Protein AF-A0A9Q1LTK3-F1 (afdb_monomer_lite)

Organism: NCBI:txid402998

Secondary structure (DSSP, 8-state):
-TTTTT--SHHHHHHHHHTTSS-HHHHHHHHHHHHHHHHHHHHHHHHHSTT----PPPP--HHHHHHHHHHHHHHHHHHIIIII-TT--HHHHHHHHHHHHHHHHHHHHHHHHHH-----HHHHHHHHHHHT--TT-EEEEE-TTS-EEEEE--STT-------------PPPTTTEEEEEEEEEETTEEEEEEEEEESSB-TTS-B--TT---TT-BS-EEEEEEEEEEETTTTEEEEPS--TTEEEEE-SS--EEEEGGGSBTBPSSEEEE----HHHHSS--S--S---EEEETTTTEEEES----SS--SSPP-------

Foldseek 3Di:
DPPLLPQLFLLLLVLCVLVVNDPPVSSVVVVVVSLVVLLVVLVCVPVVDPPDQLDFWDADDPVLVVLLVVLLVVLSVLSCQQRNDPPHDPVSVVCSVVSSVVSQVVSCVVDCVPNNNCSGLSNRSSSCVVNVPQRPPWDWDQDPVRFTFIFRPHDDPDTPGTLGQDDPDPDDPPQFWDWDWDWEDDPPWTKIKIWTKTQKAAPVGDTDGPPPDDPGIDRMETRFMWMWTQDPVVSYTHTDLFPAQKEWEEESPDIYMDGNVVPPPDDHRKYWYWWHPCVVLVPPDQDGLQHTFMAHSVVRGTDGPDPPDSGYDPPRDDDDDDDD

pLDDT: mean 76.39, std 14.25, range [38.53, 96.81]

Radius of gyration: 22.66 Å; chains: 1; bounding box: 50×46×65 Å

Sequence (324 aa):
MNISGGHINPAVTFGGFLGGHITLCRSVLYWIAQLFGSVVACLLLKYSVVGVKISPLAPAPCSAVVFEIVTTFGLVYTVYATSIDPKRSNSGMIIAPIAIGFIVGANILSGGAFYGAAMNPAAIFGQAMVSWTWTNHWVYWLGEKGSVDIWDFNQDCQPTGPIKFTKSRKYYPIELFSDTLYIVLSSDDILLVVRHIGEFVTEDGRAIHEGECDDSICPYRTVKFDVYKMDLNREEWLEVKSLNDRILFLGGNQSFSVLAKDHPGYKANSIYFTDDYWDRIDEDYMYGGHDMGVFSLQDGCVKQFCEIGLQKIEPPPFWVFPDW

InterPro domains:
  IPR000425 Major intrinsic protein [PF00230] (2-143)
  IPR000425 Major intrinsic protein [PR00783] (26-45)
  IPR000425 Major intrinsic protein [PR00783] (67-85)
  IPR000425 Major intrinsic protein [PR00783] (101-123)
  IPR022357 Major intrinsic protein, conserved site [PS00221] (7-15)
  IPR023271 Aquaporin-like [G3DSA:1.20.1080.10] (1-145)
  IPR023271 Aquaporin-like [SSF81338] (2-143)
  IPR034294 Aquaporin transporter [PTHR45665] (2-144)

Structure (mmCIF, N/CA/C/O backbone):
data_AF-A0A9Q1LTK3-F1
#
_entry.id   AF-A0A9Q1LTK3-F1
#
loop_
_atom_site.group_PDB
_atom_site.id
_atom_site.type_symbol
_atom_site.label_atom_id
_atom_site.label_alt_id
_atom_site.label_comp_id
_atom_site.label_asym_id
_atom_site.label_entity_id
_atom_site.label_seq_id
_atom_site.pdbx_PDB_ins_code
_atom_site.Cartn_x
_atom_site.Cartn_y
_atom_site.Cartn_z
_atom_site.occupancy
_atom_site.B_iso_or_equiv
_atom_site.auth_seq_id
_atom_site.auth_comp_id
_atom_site.auth_asym_id
_atom_site.auth_atom_id
_atom_site.pdbx_PDB_model_num
ATOM 1 N N . MET A 1 1 ? 12.961 -10.095 -19.269 1.00 56.84 1 MET A N 1
ATOM 2 C CA . MET A 1 1 ? 12.609 -8.891 -18.477 1.00 56.84 1 MET A CA 1
ATOM 3 C C . MET A 1 1 ? 13.649 -7.768 -18.602 1.00 56.84 1 MET A C 1
ATOM 5 O O . MET A 1 1 ? 13.597 -6.804 -17.856 1.00 56.84 1 MET A O 1
ATOM 9 N N . ASN A 1 2 ? 14.551 -7.821 -19.587 1.00 56.84 2 ASN A N 1
ATOM 10 C CA . ASN A 1 2 ? 15.842 -7.121 -19.520 1.00 56.84 2 ASN A CA 1
ATOM 11 C C . ASN A 1 2 ? 15.801 -5.630 -19.906 1.00 56.84 2 ASN A C 1
ATOM 13 O O . ASN A 1 2 ? 16.828 -4.971 -19.841 1.00 56.84 2 ASN A O 1
ATOM 17 N N . ILE A 1 3 ? 14.642 -5.110 -20.331 1.00 73.31 3 ILE A N 1
ATOM 18 C CA . ILE A 1 3 ? 14.475 -3.706 -20.746 1.00 73.31 3 ILE A CA 1
ATOM 19 C C . ILE A 1 3 ? 13.626 -2.947 -19.719 1.00 73.31 3 ILE A C 1
ATOM 21 O O . ILE A 1 3 ? 14.084 -1.984 -19.117 1.00 73.31 3 ILE A O 1
ATOM 25 N N . SER A 1 4 ? 12.387 -3.394 -19.492 1.00 76.56 4 SER A N 1
ATOM 26 C CA . SER A 1 4 ? 11.412 -2.699 -18.639 1.00 76.56 4 SER A CA 1
ATOM 27 C C . SER A 1 4 ? 10.963 -3.498 -17.411 1.00 76.56 4 SER A C 1
ATOM 29 O O . SER A 1 4 ? 10.030 -3.080 -16.735 1.00 76.56 4 SER A O 1
ATOM 31 N N . GLY A 1 5 ? 11.538 -4.671 -17.137 1.00 76.81 5 GLY A N 1
ATOM 32 C CA . GLY A 1 5 ? 11.027 -5.580 -16.100 1.00 76.81 5 GLY A CA 1
ATOM 33 C C . GLY A 1 5 ? 9.777 -6.367 -16.517 1.00 76.81 5 GLY A C 1
ATOM 34 O O . GLY A 1 5 ? 9.443 -7.356 -15.884 1.00 76.81 5 GLY A O 1
ATOM 35 N N . GLY A 1 6 ? 9.121 -6.010 -17.632 1.00 80.81 6 GLY A N 1
ATOM 36 C CA . GLY A 1 6 ? 7.994 -6.780 -18.174 1.00 80.81 6 GLY A CA 1
ATOM 37 C C . GLY A 1 6 ? 6.710 -6.696 -17.344 1.00 80.81 6 GLY A C 1
ATOM 38 O O . GLY A 1 6 ? 5.970 -7.668 -17.294 1.00 80.81 6 GLY A O 1
ATOM 39 N N . HIS A 1 7 ? 6.442 -5.544 -16.720 1.00 82.69 7 HIS A N 1
ATOM 40 C CA . HIS A 1 7 ? 5.316 -5.370 -15.794 1.00 82.69 7 HIS A CA 1
ATOM 41 C C . HIS A 1 7 ? 3.961 -5.629 -16.457 1.00 82.69 7 HIS A C 1
ATOM 43 O O . HIS A 1 7 ? 3.169 -6.390 -15.918 1.00 82.69 7 HIS A O 1
ATOM 49 N N . ILE A 1 8 ? 3.701 -5.001 -17.618 1.00 85.31 8 ILE A N 1
ATOM 50 C CA . ILE A 1 8 ? 2.520 -5.206 -18.499 1.00 85.31 8 ILE A CA 1
ATOM 51 C C . ILE A 1 8 ? 1.151 -5.019 -17.787 1.00 85.31 8 ILE A C 1
ATOM 53 O O . ILE A 1 8 ? 0.084 -5.146 -18.384 1.00 85.31 8 ILE A O 1
ATOM 57 N N . ASN A 1 9 ? 1.169 -4.655 -16.509 1.00 86.75 9 ASN A N 1
ATOM 58 C CA . ASN A 1 9 ? 0.037 -4.678 -15.608 1.00 86.75 9 ASN A CA 1
ATOM 59 C C . ASN A 1 9 ? 0.214 -3.577 -14.546 1.00 86.75 9 ASN A C 1
ATOM 61 O O . ASN A 1 9 ? 1.197 -3.621 -13.797 1.00 86.75 9 ASN A O 1
ATOM 65 N N . PRO A 1 10 ? -0.730 -2.625 -14.437 1.00 87.31 10 PRO A N 1
ATOM 66 C CA . PRO A 1 10 ? -0.678 -1.569 -13.437 1.00 87.31 10 PRO A CA 1
ATOM 67 C C . PRO A 1 10 ? -0.578 -2.063 -11.995 1.00 87.31 10 PRO A C 1
ATOM 69 O O . PRO A 1 10 ? 0.156 -1.451 -11.224 1.00 87.31 10 PRO A O 1
ATOM 72 N N . ALA A 1 11 ? -1.224 -3.182 -11.646 1.00 84.81 11 ALA A N 1
ATOM 73 C CA . ALA A 1 11 ? -1.148 -3.771 -10.307 1.00 84.81 11 ALA A CA 1
ATOM 74 C C . ALA A 1 11 ? 0.257 -4.312 -9.995 1.00 84.81 11 ALA A C 1
ATOM 76 O O . ALA A 1 11 ? 0.757 -4.160 -8.885 1.00 84.81 11 ALA A O 1
ATOM 77 N N . VAL A 1 12 ? 0.943 -4.871 -10.997 1.00 86.38 12 VAL A N 1
ATOM 78 C CA . VAL A 1 12 ? 2.337 -5.330 -10.868 1.00 86.38 12 VAL A CA 1
ATOM 79 C C . VAL A 1 12 ? 3.302 -4.146 -10.782 1.00 86.38 12 VAL A C 1
ATOM 81 O O . VAL A 1 12 ? 4.241 -4.167 -9.992 1.00 86.38 12 VAL A O 1
ATOM 84 N N . THR A 1 13 ? 3.078 -3.087 -11.566 1.00 85.19 13 THR A N 1
ATOM 85 C CA . THR A 1 13 ? 3.811 -1.814 -11.428 1.00 85.19 13 THR A CA 1
ATOM 86 C C . THR A 1 13 ? 3.632 -1.219 -10.036 1.00 85.19 13 THR A C 1
ATOM 88 O O . THR A 1 13 ? 4.615 -0.809 -9.430 1.00 85.19 13 THR A O 1
ATOM 91 N N . PHE A 1 14 ? 2.407 -1.224 -9.511 1.00 84.81 14 PHE A N 1
ATOM 92 C CA . PHE A 1 14 ? 2.106 -0.721 -8.176 1.00 84.81 14 PHE A CA 1
ATOM 93 C C . PHE A 1 14 ? 2.765 -1.562 -7.077 1.00 84.81 14 PHE A C 1
ATOM 95 O O . PHE A 1 14 ? 3.389 -1.003 -6.184 1.00 84.81 14 PHE A O 1
ATOM 102 N N . GLY A 1 15 ? 2.726 -2.895 -7.178 1.00 79.56 15 GLY A N 1
ATOM 103 C CA . GLY A 1 15 ? 3.455 -3.771 -6.256 1.00 79.56 15 GLY A CA 1
ATOM 104 C C . GLY A 1 15 ? 4.969 -3.531 -6.285 1.00 79.56 15 GLY A C 1
ATOM 105 O O . GLY A 1 15 ? 5.603 -3.461 -5.238 1.00 79.56 15 GLY A O 1
ATOM 106 N N . GLY A 1 16 ? 5.548 -3.326 -7.473 1.00 74.12 16 GLY A N 1
ATOM 107 C CA . GLY A 1 16 ? 6.960 -2.956 -7.616 1.00 74.12 16 GLY A CA 1
ATOM 108 C C . GLY A 1 16 ? 7.295 -1.571 -7.047 1.00 74.12 16 GLY A C 1
ATOM 109 O O . GLY A 1 16 ? 8.392 -1.386 -6.529 1.00 74.12 16 GLY A O 1
ATOM 110 N N . PHE A 1 17 ? 6.359 -0.621 -7.115 1.00 80.38 17 PHE A N 1
ATOM 111 C CA . PHE A 1 17 ? 6.478 0.697 -6.487 1.00 80.38 17 PHE A CA 1
ATOM 112 C C . PHE A 1 17 ? 6.457 0.601 -4.958 1.00 80.38 17 PHE A C 1
ATOM 114 O O . PHE A 1 17 ? 7.368 1.108 -4.317 1.00 80.38 17 PHE A O 1
ATOM 121 N N . LEU A 1 18 ? 5.475 -0.104 -4.382 1.00 77.94 18 LEU A N 1
ATOM 122 C CA . LEU A 1 18 ? 5.390 -0.314 -2.932 1.00 77.94 18 LEU A CA 1
ATOM 123 C C . LEU A 1 18 ? 6.588 -1.092 -2.378 1.00 77.94 18 LEU A C 1
ATOM 125 O O . LEU A 1 18 ? 7.023 -0.830 -1.266 1.00 77.94 18 LEU A O 1
ATOM 129 N N . GLY A 1 19 ? 7.144 -2.020 -3.159 1.00 68.50 19 GLY A N 1
ATOM 130 C CA . GLY A 1 19 ? 8.372 -2.729 -2.801 1.00 68.50 19 GLY A CA 1
ATOM 131 C C . GLY A 1 19 ? 9.655 -1.900 -2.950 1.00 68.50 19 GLY A C 1
ATOM 132 O O . GLY A 1 19 ? 10.733 -2.464 -2.818 1.00 68.50 19 GLY A O 1
ATOM 133 N N . GLY A 1 20 ? 9.580 -0.608 -3.296 1.00 72.50 20 GLY A N 1
ATOM 134 C CA . GLY A 1 20 ? 10.756 0.258 -3.458 1.00 72.50 20 GLY A CA 1
ATOM 135 C C . GLY A 1 20 ? 11.601 -0.031 -4.707 1.00 72.50 20 GLY A C 1
ATOM 136 O O . GLY A 1 20 ? 12.699 0.494 -4.862 1.00 72.50 20 GLY A O 1
ATOM 137 N N . HIS A 1 21 ? 11.111 -0.851 -5.641 1.00 72.12 21 HIS A N 1
ATOM 138 C CA . HIS A 1 21 ? 11.877 -1.276 -6.820 1.00 72.12 21 HIS A CA 1
ATOM 139 C C . HIS A 1 21 ? 11.670 -0.381 -8.051 1.00 72.12 21 HIS A C 1
ATOM 141 O O . HIS A 1 21 ? 12.384 -0.520 -9.050 1.00 72.12 21 HIS A O 1
ATOM 147 N N . ILE A 1 22 ? 10.684 0.523 -8.015 1.00 74.62 22 ILE A N 1
ATOM 148 C CA . ILE A 1 22 ? 10.375 1.486 -9.081 1.00 74.62 22 ILE A CA 1
ATOM 149 C C . ILE A 1 22 ? 10.009 2.831 -8.454 1.00 74.62 22 ILE A C 1
ATOM 151 O O . ILE A 1 22 ? 9.248 2.877 -7.499 1.00 74.62 22 ILE A O 1
ATOM 155 N N . THR A 1 23 ? 10.503 3.933 -9.022 1.00 71.06 23 THR A N 1
ATOM 156 C CA . THR A 1 23 ? 10.168 5.295 -8.576 1.00 71.06 23 THR A CA 1
ATOM 157 C C . THR A 1 23 ? 8.764 5.721 -9.013 1.00 71.06 23 THR A C 1
ATOM 159 O O . THR A 1 23 ? 8.290 5.307 -10.071 1.00 71.06 23 THR A O 1
ATOM 162 N N . LEU A 1 24 ? 8.118 6.626 -8.267 1.00 76.31 24 LEU A N 1
ATOM 163 C CA . LEU A 1 24 ? 6.761 7.112 -8.573 1.00 76.31 24 LEU A CA 1
ATOM 164 C C . LEU A 1 24 ? 6.622 7.628 -10.015 1.00 76.31 24 LEU A C 1
ATOM 166 O O . LEU A 1 24 ? 5.714 7.226 -10.741 1.00 76.31 24 LEU A O 1
ATOM 170 N N . CYS A 1 25 ? 7.560 8.468 -10.462 1.00 79.06 25 CYS A N 1
ATOM 171 C CA . CYS A 1 25 ? 7.552 9.015 -11.821 1.00 79.06 25 CYS A CA 1
ATOM 172 C C . CYS A 1 25 ? 7.600 7.901 -12.883 1.00 79.06 25 CYS A C 1
ATOM 174 O O . CYS A 1 25 ? 6.843 7.911 -13.857 1.00 79.06 25 CYS A O 1
ATOM 176 N N . ARG A 1 26 ? 8.434 6.877 -12.666 1.00 75.12 26 ARG A N 1
ATOM 177 C CA . ARG A 1 26 ? 8.529 5.730 -13.572 1.00 75.12 26 ARG A CA 1
ATOM 178 C C . ARG A 1 26 ? 7.264 4.869 -13.534 1.00 75.12 26 ARG A C 1
ATOM 180 O O . ARG A 1 26 ? 6.834 4.411 -14.590 1.00 75.12 26 ARG A O 1
ATOM 187 N N . SER A 1 27 ? 6.643 4.701 -12.369 1.00 80.38 27 SER A N 1
ATOM 188 C CA . SER A 1 27 ? 5.360 4.003 -12.217 1.00 80.38 27 SER A CA 1
ATOM 189 C C . SER A 1 27 ? 4.245 4.679 -13.010 1.00 80.38 27 SER A C 1
ATOM 191 O O . SER A 1 27 ? 3.539 4.007 -13.760 1.00 80.38 27 SER A O 1
ATOM 193 N N . VAL A 1 28 ? 4.149 6.010 -12.941 1.00 82.38 28 VAL A N 1
ATOM 194 C CA . VAL A 1 28 ? 3.169 6.792 -13.712 1.00 82.38 28 VAL A CA 1
ATOM 195 C C . VAL A 1 28 ? 3.383 6.619 -15.218 1.00 82.38 28 VAL A C 1
ATOM 197 O O . VAL A 1 28 ? 2.430 6.344 -15.950 1.00 82.38 28 VAL A O 1
ATOM 200 N N . LEU A 1 29 ? 4.631 6.693 -15.695 1.00 87.38 29 LEU A N 1
ATOM 201 C CA . LEU A 1 29 ? 4.949 6.455 -17.109 1.00 87.38 29 LEU A CA 1
ATOM 202 C C . LEU A 1 29 ? 4.589 5.028 -17.551 1.00 87.38 29 LEU A C 1
ATOM 204 O O . LEU A 1 29 ? 4.081 4.830 -18.657 1.00 87.38 29 LEU A O 1
ATOM 208 N N . TYR A 1 30 ? 4.816 4.035 -16.688 1.00 88.88 30 TYR A N 1
ATOM 209 C CA . TYR A 1 30 ? 4.430 2.649 -16.946 1.00 88.88 30 TYR A CA 1
ATOM 210 C C . TYR A 1 30 ? 2.916 2.500 -17.050 1.00 88.88 30 TYR A C 1
ATOM 212 O O . TYR A 1 30 ? 2.448 1.851 -17.983 1.00 88.88 30 TYR A O 1
ATOM 220 N N . TRP A 1 31 ? 2.147 3.116 -16.151 1.00 89.94 31 TRP A N 1
ATOM 221 C CA . TRP A 1 31 ? 0.687 3.069 -16.196 1.00 89.94 31 TRP A CA 1
ATOM 222 C C . TRP A 1 31 ? 0.134 3.691 -17.473 1.00 89.94 31 TRP A C 1
ATOM 224 O O . TRP A 1 31 ? -0.681 3.062 -18.144 1.00 89.94 31 TRP A O 1
ATOM 234 N N . ILE A 1 32 ? 0.634 4.863 -17.874 1.00 88.75 32 ILE A N 1
ATOM 235 C CA . ILE A 1 32 ? 0.237 5.507 -19.135 1.00 88.75 32 ILE A CA 1
ATOM 236 C C . ILE A 1 32 ? 0.521 4.580 -20.323 1.00 88.75 32 ILE A C 1
ATOM 238 O O . ILE A 1 32 ? -0.363 4.338 -21.146 1.00 88.75 32 ILE A O 1
ATOM 242 N N . ALA A 1 33 ? 1.729 4.010 -20.393 1.00 91.25 33 ALA A N 1
ATOM 243 C CA . ALA A 1 33 ? 2.108 3.103 -21.473 1.00 91.25 33 ALA A CA 1
ATOM 244 C C . ALA A 1 33 ? 1.260 1.817 -21.492 1.00 91.25 33 ALA A C 1
ATOM 246 O O . ALA A 1 33 ? 0.872 1.350 -22.563 1.00 91.25 33 ALA A O 1
ATOM 247 N N . GLN A 1 34 ? 0.948 1.253 -20.322 1.00 92.44 34 GLN A N 1
ATOM 248 C CA . GLN A 1 34 ? 0.147 0.034 -20.172 1.00 92.44 34 GLN A CA 1
ATOM 249 C C . GLN A 1 34 ? -1.310 0.255 -20.590 1.00 92.44 34 GLN A C 1
ATOM 251 O O . GLN A 1 34 ? -1.855 -0.538 -21.359 1.00 92.44 34 GLN A O 1
ATOM 256 N N . LEU A 1 35 ? -1.924 1.349 -20.134 1.00 89.75 35 LEU A N 1
ATOM 257 C CA . LEU A 1 35 ? -3.292 1.719 -20.501 1.00 89.75 35 LEU A CA 1
ATOM 258 C C . LEU A 1 35 ? -3.395 2.000 -22.003 1.00 89.75 35 LEU A C 1
ATOM 260 O O . LEU A 1 35 ? -4.270 1.454 -22.677 1.00 89.75 35 LEU A O 1
ATOM 264 N N . PHE A 1 36 ? -2.459 2.784 -22.546 1.00 90.12 36 PHE A N 1
ATOM 265 C CA . PHE A 1 36 ? -2.416 3.091 -23.973 1.00 90.12 36 PHE A CA 1
ATOM 266 C C . PHE A 1 36 ? -2.230 1.830 -24.827 1.00 90.12 36 PHE A C 1
ATOM 268 O O . PHE A 1 36 ? -2.988 1.602 -25.771 1.00 90.12 36 PHE A O 1
ATOM 275 N N . GLY A 1 37 ? -1.272 0.970 -24.467 1.00 88.88 37 GLY A N 1
ATOM 276 C CA . GLY A 1 37 ? -1.026 -0.291 -25.166 1.00 88.88 37 GLY A CA 1
ATOM 277 C C . GLY A 1 37 ? -2.247 -1.213 -25.173 1.00 88.88 37 GLY A C 1
ATOM 278 O O . GLY A 1 37 ? -2.556 -1.812 -26.202 1.00 88.88 37 GLY A O 1
ATOM 279 N N . SER A 1 38 ? -2.985 -1.275 -24.062 1.00 89.50 38 SER A N 1
ATOM 280 C CA . SER A 1 38 ? -4.214 -2.067 -23.962 1.00 89.50 38 SER A CA 1
ATOM 281 C C . SER A 1 38 ? -5.327 -1.562 -24.887 1.00 89.50 38 SER A C 1
ATOM 283 O O . SER A 1 38 ? -5.949 -2.353 -25.602 1.00 89.50 38 SER A O 1
ATOM 285 N N . VAL A 1 39 ? -5.543 -0.241 -24.946 1.00 87.94 39 VAL A N 1
ATOM 286 C CA . VAL A 1 39 ? -6.520 0.369 -25.866 1.00 87.94 39 VAL A CA 1
ATOM 287 C C . VAL A 1 39 ? -6.154 0.069 -27.319 1.00 87.94 39 VAL A C 1
ATOM 289 O O . VAL A 1 39 ? -7.008 -0.372 -28.090 1.00 87.94 39 VAL A O 1
ATOM 292 N N . VAL A 1 40 ? -4.882 0.248 -27.691 1.00 88.81 40 VAL A N 1
ATOM 293 C CA . VAL A 1 40 ? -4.396 -0.047 -29.048 1.00 88.81 40 VAL A CA 1
ATOM 294 C C . VAL A 1 40 ? -4.596 -1.525 -29.390 1.00 88.81 40 VAL A C 1
ATOM 296 O O . VAL A 1 40 ? -5.109 -1.829 -30.466 1.00 88.81 40 VAL A O 1
ATOM 299 N N . ALA A 1 41 ? -4.269 -2.447 -28.480 1.00 86.56 41 ALA A N 1
ATOM 300 C CA . ALA A 1 41 ? -4.469 -3.881 -28.688 1.00 86.56 41 ALA A CA 1
ATOM 301 C C . ALA A 1 41 ? -5.951 -4.240 -28.905 1.00 86.56 41 ALA A C 1
ATOM 303 O O . ALA A 1 41 ? -6.277 -5.000 -29.817 1.00 86.56 41 ALA A O 1
ATOM 304 N N . CYS A 1 42 ? -6.858 -3.650 -28.122 1.00 83.75 42 CYS A N 1
ATOM 305 C CA . CYS A 1 42 ? -8.298 -3.868 -28.264 1.00 83.75 42 CYS A CA 1
ATOM 306 C C . CYS A 1 42 ? -8.849 -3.292 -29.581 1.00 83.75 42 CYS A C 1
ATOM 308 O O . CYS A 1 42 ? -9.663 -3.937 -30.243 1.00 83.75 42 CYS A O 1
ATOM 310 N N . LEU A 1 43 ? -8.385 -2.112 -30.010 1.00 85.44 43 LEU A N 1
ATOM 311 C CA . LEU A 1 43 ? -8.747 -1.546 -31.314 1.00 85.44 43 LEU A CA 1
ATOM 312 C C . LEU A 1 43 ? -8.254 -2.432 -32.460 1.00 85.44 43 LEU A C 1
ATOM 314 O O . LEU A 1 43 ? -9.030 -2.756 -33.358 1.00 85.44 43 LEU A O 1
ATOM 318 N N . LEU A 1 44 ? -6.994 -2.870 -32.409 1.00 86.75 44 LEU A N 1
ATOM 319 C CA . LEU A 1 44 ? -6.431 -3.783 -33.402 1.00 86.75 44 LEU A CA 1
ATOM 320 C C . LEU A 1 44 ? -7.245 -5.076 -33.486 1.00 86.75 44 LEU A C 1
ATOM 322 O O . LEU A 1 44 ? -7.578 -5.499 -34.590 1.00 86.75 44 LEU A O 1
ATOM 326 N N . LEU A 1 45 ? -7.635 -5.662 -32.351 1.00 83.56 45 LEU A N 1
ATOM 327 C CA . LEU A 1 45 ? -8.474 -6.861 -32.318 1.00 83.56 45 LEU A CA 1
ATOM 328 C C . LEU A 1 45 ? -9.839 -6.626 -32.986 1.00 83.56 45 LEU A C 1
ATOM 330 O O . LEU A 1 45 ? -10.255 -7.432 -33.819 1.00 83.56 45 LEU A O 1
ATOM 334 N N . LYS A 1 46 ? -10.500 -5.501 -32.677 1.00 81.50 46 LYS A N 1
ATOM 335 C CA . LYS A 1 46 ? -11.801 -5.116 -33.252 1.00 81.50 46 LYS A CA 1
ATOM 336 C C . LYS A 1 46 ? -11.760 -4.992 -34.776 1.00 81.50 46 LYS A C 1
ATOM 338 O O . LYS A 1 46 ? -12.722 -5.370 -35.438 1.00 81.50 46 LYS A O 1
ATOM 343 N N . TYR A 1 47 ? -10.670 -4.461 -35.328 1.00 81.88 47 TYR A N 1
ATOM 344 C CA . TYR A 1 47 ? -10.519 -4.286 -36.778 1.00 81.88 47 TYR A CA 1
ATOM 345 C C . TYR A 1 47 ? -9.935 -5.512 -37.491 1.00 81.88 47 TYR A C 1
ATOM 347 O O . TYR A 1 47 ? -10.173 -5.685 -38.683 1.00 81.88 47 TYR A O 1
ATOM 355 N N . SER A 1 48 ? -9.195 -6.367 -36.782 1.00 81.38 48 SER A N 1
ATOM 356 C CA . SER A 1 48 ? -8.549 -7.550 -37.369 1.00 81.38 48 SER A CA 1
ATOM 357 C C . SER A 1 48 ? -9.466 -8.771 -37.423 1.00 81.38 48 SER A C 1
ATOM 359 O O . SER A 1 48 ? -9.259 -9.645 -38.262 1.00 81.38 48 SER A O 1
ATOM 361 N N . VAL A 1 49 ? -10.472 -8.857 -36.544 1.00 80.56 49 VAL A N 1
ATOM 362 C CA . VAL A 1 49 ? -11.375 -10.013 -36.470 1.00 80.56 49 VAL A CA 1
ATOM 363 C C . VAL A 1 49 ? -12.826 -9.564 -36.610 1.00 80.56 49 VAL A C 1
ATOM 365 O O . VAL A 1 49 ? -13.409 -8.953 -35.715 1.00 80.56 49 VAL A O 1
ATOM 368 N N . VAL A 1 50 ? -13.433 -9.894 -37.751 1.00 70.06 50 VAL A N 1
ATOM 369 C CA . VAL A 1 50 ? -14.833 -9.563 -38.041 1.00 70.06 50 VAL A CA 1
ATOM 370 C C . VAL A 1 50 ? -15.757 -10.297 -37.065 1.00 70.06 50 VAL A C 1
ATOM 372 O O . VAL A 1 50 ? -15.709 -11.519 -36.952 1.00 70.06 50 VAL A O 1
ATOM 375 N N . GLY A 1 51 ? -16.629 -9.550 -36.384 1.00 63.16 51 GLY A N 1
ATOM 376 C CA . GLY A 1 51 ? -17.687 -10.109 -35.534 1.00 63.16 51 GLY A CA 1
ATOM 377 C C . GLY A 1 51 ? -17.301 -10.391 -34.078 1.00 63.16 51 GLY A C 1
ATOM 378 O O . GLY A 1 51 ? -18.147 -10.869 -33.323 1.00 63.16 51 GLY A O 1
ATOM 379 N N . VAL A 1 52 ? -16.076 -10.067 -33.645 1.00 69.50 52 VAL A N 1
ATOM 380 C CA . VAL A 1 52 ? -15.702 -10.169 -32.225 1.00 69.50 52 VAL A CA 1
ATOM 381 C C . VAL A 1 52 ? -16.367 -9.048 -31.433 1.00 69.50 52 VAL A C 1
ATOM 383 O O . VAL A 1 52 ? -16.100 -7.864 -31.645 1.00 69.50 52 VAL A O 1
ATOM 386 N N . LYS A 1 53 ? -17.224 -9.425 -30.481 1.00 64.94 53 LYS A N 1
ATOM 387 C CA . LYS A 1 53 ? -17.665 -8.516 -29.423 1.00 64.94 53 LYS A CA 1
ATOM 388 C C . LYS A 1 53 ? -16.587 -8.480 -28.348 1.00 64.94 53 LYS A C 1
ATOM 390 O O . LYS A 1 53 ? -16.334 -9.482 -27.689 1.00 64.94 53 LYS A O 1
ATOM 395 N N . ILE A 1 54 ? -15.960 -7.322 -28.185 1.00 60.34 54 ILE A N 1
ATOM 396 C CA . ILE A 1 54 ? -15.176 -7.023 -26.990 1.00 60.34 54 ILE A CA 1
ATOM 397 C C . ILE A 1 54 ? -16.211 -6.686 -25.923 1.00 60.34 54 ILE A C 1
ATOM 399 O O . ILE A 1 54 ? -16.891 -5.671 -26.044 1.00 60.34 54 ILE A O 1
ATOM 403 N N . SER A 1 55 ? -16.396 -7.569 -24.950 1.00 59.38 55 SER A N 1
ATOM 404 C CA . SER A 1 55 ? -17.277 -7.320 -23.814 1.00 59.38 55 SER A CA 1
ATOM 405 C C . SER A 1 55 ? -16.422 -7.212 -22.558 1.00 59.38 55 SER A C 1
ATOM 407 O O . SER A 1 55 ? -15.575 -8.082 -22.349 1.00 59.38 55 SER A O 1
ATOM 409 N N . PRO A 1 56 ? -16.613 -6.163 -21.743 1.00 57.47 56 PRO A N 1
ATOM 410 C CA . PRO A 1 56 ? -16.005 -6.094 -20.430 1.00 57.47 56 PRO A CA 1
ATOM 411 C C . PRO A 1 56 ? -16.556 -7.231 -19.569 1.00 57.47 56 PRO A C 1
ATOM 413 O O . PRO A 1 56 ? -17.611 -7.813 -19.850 1.00 57.47 56 PRO A O 1
ATOM 416 N N . LEU A 1 57 ? -15.808 -7.542 -18.521 1.00 57.03 57 LEU A N 1
ATOM 417 C CA . LEU A 1 57 ? -16.178 -8.533 -17.527 1.00 57.03 57 LEU A CA 1
ATOM 418 C C . LEU A 1 57 ? -17.588 -8.300 -16.964 1.00 57.03 57 LEU A C 1
ATOM 420 O O . LEU A 1 57 ? -18.013 -7.164 -16.760 1.00 57.03 57 LEU A O 1
ATOM 424 N N . ALA A 1 58 ? -18.308 -9.401 -16.739 1.00 49.00 58 ALA A N 1
ATOM 425 C CA . ALA A 1 58 ? -19.662 -9.412 -16.192 1.00 49.00 58 ALA A CA 1
ATOM 426 C C . ALA A 1 58 ? -19.749 -8.654 -14.847 1.00 49.00 58 ALA A C 1
ATOM 428 O O . ALA A 1 58 ? -18.748 -8.559 -14.135 1.00 49.00 58 ALA A O 1
ATOM 429 N N . PRO A 1 59 ? -20.935 -8.131 -14.472 1.00 47.88 59 PRO A N 1
ATOM 430 C CA . PRO A 1 59 ? -21.126 -7.413 -13.215 1.00 47.88 59 PRO A CA 1
ATOM 431 C C . PRO A 1 59 ? -20.630 -8.227 -12.012 1.00 47.88 59 PRO A C 1
ATOM 433 O O . PRO A 1 59 ? -21.072 -9.353 -11.789 1.00 47.88 59 PRO A O 1
ATOM 436 N N . ALA A 1 60 ? -19.703 -7.642 -11.254 1.00 53.75 60 ALA A N 1
ATOM 437 C CA . ALA A 1 60 ? -18.982 -8.293 -10.171 1.00 53.75 60 ALA A CA 1
ATOM 438 C C . ALA A 1 60 ? -19.742 -8.160 -8.830 1.00 53.75 60 ALA A C 1
ATOM 440 O O . ALA A 1 60 ? -19.794 -7.063 -8.274 1.00 53.75 60 ALA A O 1
ATOM 441 N N . PRO A 1 61 ? -20.325 -9.237 -8.266 1.00 61.50 61 PRO A N 1
ATOM 442 C CA . PRO A 1 61 ? -20.750 -9.251 -6.861 1.00 61.50 61 PRO A CA 1
ATOM 443 C C . PRO A 1 61 ? -19.541 -9.097 -5.917 1.00 61.50 61 PRO A C 1
ATOM 445 O O . PRO A 1 61 ? -18.402 -9.301 -6.332 1.00 61.50 61 PRO A O 1
ATOM 448 N N . CYS A 1 62 ? -19.752 -8.822 -4.622 1.00 63.38 62 CYS A N 1
ATOM 449 C CA . CYS A 1 62 ? -18.655 -8.715 -3.639 1.00 63.38 62 CYS A CA 1
ATOM 450 C C . CYS A 1 62 ? -17.696 -9.927 -3.643 1.00 63.38 62 CYS A C 1
ATOM 452 O O . CYS A 1 62 ? -16.504 -9.769 -3.394 1.00 63.38 62 CYS A O 1
ATOM 454 N N . SER A 1 63 ? -18.182 -11.130 -3.976 1.00 63.19 63 SER A N 1
ATOM 455 C CA . SER A 1 63 ? -17.345 -12.332 -4.108 1.00 63.19 63 SER A CA 1
ATOM 456 C C . SER A 1 63 ? -16.327 -12.249 -5.250 1.00 63.19 63 SER A C 1
ATOM 458 O O . SER A 1 63 ? -15.238 -12.804 -5.132 1.00 63.19 63 SER A O 1
ATOM 460 N N . ALA A 1 64 ? -16.644 -11.528 -6.326 1.00 65.38 64 ALA A N 1
ATOM 461 C CA . ALA A 1 64 ? -15.733 -11.294 -7.440 1.00 65.38 64 ALA A CA 1
ATOM 462 C C . ALA A 1 64 ? -14.594 -10.343 -7.043 1.00 65.38 64 ALA A C 1
ATOM 464 O O . ALA A 1 64 ? -13.460 -10.552 -7.454 1.00 65.38 64 ALA A O 1
ATOM 465 N N . VAL A 1 65 ? -14.868 -9.353 -6.182 1.00 66.81 65 VAL A N 1
ATOM 466 C CA . VAL A 1 65 ? -13.833 -8.460 -5.630 1.00 66.81 65 VAL A CA 1
ATOM 467 C C . VAL A 1 65 ? -12.844 -9.249 -4.773 1.00 66.81 65 VAL A C 1
ATOM 469 O O . VAL A 1 65 ? -11.636 -9.122 -4.953 1.00 66.81 65 VAL A O 1
ATOM 472 N N . VAL A 1 66 ? -13.343 -10.111 -3.880 1.00 71.12 66 VAL A N 1
ATOM 473 C CA . VAL A 1 66 ? -12.485 -10.982 -3.058 1.00 71.12 66 VAL A CA 1
ATOM 474 C C . VAL A 1 66 ? -11.654 -11.913 -3.941 1.00 71.12 66 VAL A C 1
ATOM 476 O O . VAL A 1 66 ? -10.454 -12.063 -3.717 1.00 71.12 66 VAL A O 1
ATOM 479 N N . PHE A 1 67 ? -12.270 -12.497 -4.971 1.00 74.38 67 PHE A N 1
ATOM 480 C CA . PHE A 1 67 ? -11.564 -13.332 -5.937 1.00 74.38 67 PHE A CA 1
ATOM 481 C C . PHE A 1 67 ? -10.439 -12.559 -6.640 1.00 74.38 67 PHE A C 1
ATOM 483 O O . PHE A 1 67 ? -9.302 -13.025 -6.643 1.00 74.38 67 PHE A O 1
ATOM 490 N N . GLU A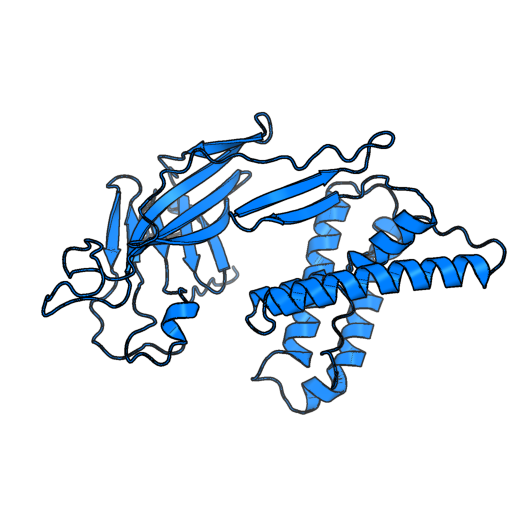 1 68 ? -10.723 -11.357 -7.152 1.00 76.50 68 GLU A N 1
ATOM 491 C CA . GLU A 1 68 ? -9.733 -10.507 -7.822 1.00 76.50 68 GLU A CA 1
ATOM 492 C C . GLU A 1 68 ? -8.578 -10.106 -6.906 1.00 76.50 68 GLU A C 1
ATOM 494 O O . GLU A 1 68 ? -7.425 -10.125 -7.342 1.00 76.50 68 GLU A O 1
ATOM 499 N N . ILE A 1 69 ? -8.850 -9.789 -5.636 1.00 75.56 69 ILE A N 1
ATOM 500 C CA . ILE A 1 69 ? -7.806 -9.494 -4.646 1.00 75.56 69 ILE A CA 1
ATOM 501 C C . ILE A 1 69 ? -6.874 -10.699 -4.499 1.00 75.56 69 ILE A C 1
ATOM 503 O O . ILE A 1 69 ? -5.658 -10.550 -4.622 1.00 75.56 69 ILE A O 1
ATOM 507 N N . VAL A 1 70 ? -7.428 -11.898 -4.297 1.00 80.69 70 VAL A N 1
ATOM 508 C CA . VAL A 1 70 ? -6.642 -13.126 -4.102 1.00 80.69 70 VAL A CA 1
ATOM 509 C C . VAL A 1 70 ? -5.820 -13.466 -5.347 1.00 80.69 70 VAL A C 1
ATOM 511 O O . VAL A 1 70 ? -4.622 -13.737 -5.244 1.00 80.69 70 VAL A O 1
ATOM 514 N N . THR A 1 71 ? -6.419 -13.415 -6.539 1.00 81.94 71 THR A N 1
ATOM 515 C CA . THR A 1 71 ? -5.711 -13.754 -7.782 1.00 81.94 71 THR A CA 1
ATOM 516 C C . THR A 1 71 ? -4.662 -12.716 -8.162 1.00 81.94 71 THR A C 1
ATOM 518 O O . THR A 1 71 ? -3.576 -13.082 -8.619 1.00 81.94 71 THR A O 1
ATOM 521 N N . THR A 1 72 ? -4.947 -11.429 -7.945 1.00 84.12 72 THR A N 1
ATOM 522 C CA . THR A 1 72 ? -3.990 -10.342 -8.201 1.00 84.12 72 THR A CA 1
ATOM 523 C C . THR A 1 72 ? -2.836 -10.401 -7.211 1.00 84.12 72 THR A C 1
ATOM 525 O O . THR A 1 72 ? -1.686 -10.263 -7.621 1.00 84.12 72 THR A O 1
ATOM 528 N N . PHE A 1 73 ? -3.109 -10.690 -5.935 1.00 83.12 73 PHE A N 1
ATOM 529 C CA . PHE A 1 73 ? -2.068 -10.926 -4.939 1.00 83.12 73 PHE A CA 1
ATOM 530 C C . PHE A 1 73 ? -1.164 -12.091 -5.350 1.00 83.12 73 PHE A C 1
ATOM 532 O O . PHE A 1 73 ? 0.051 -11.924 -5.409 1.00 83.12 73 PHE A O 1
ATOM 539 N N . GLY A 1 74 ? -1.737 -13.242 -5.722 1.00 84.00 74 GLY A N 1
ATOM 540 C CA . GLY A 1 74 ? -0.962 -14.395 -6.188 1.00 84.00 74 GLY A CA 1
ATOM 541 C C . GLY A 1 74 ? -0.097 -14.082 -7.416 1.00 84.00 74 GLY A C 1
ATOM 542 O O . GLY A 1 74 ? 1.063 -14.500 -7.485 1.00 84.00 74 GLY A O 1
ATOM 543 N N . LEU A 1 75 ? -0.619 -13.292 -8.361 1.00 88.38 75 LEU A N 1
ATOM 544 C CA . LEU A 1 75 ? 0.137 -12.810 -9.518 1.00 88.38 75 LEU A CA 1
ATOM 545 C C . LEU A 1 75 ? 1.298 -11.895 -9.102 1.00 88.38 75 LEU A C 1
ATOM 547 O O . LEU A 1 75 ? 2.437 -12.150 -9.491 1.00 88.38 75 LEU A O 1
ATOM 551 N N . VAL A 1 76 ? 1.033 -10.849 -8.314 1.00 87.12 76 VAL A N 1
ATOM 552 C CA . VAL A 1 76 ? 2.052 -9.881 -7.873 1.00 87.12 76 VAL A CA 1
ATOM 553 C C . VAL A 1 76 ? 3.118 -10.566 -7.020 1.00 87.12 76 VAL A C 1
ATOM 555 O O . VAL A 1 76 ? 4.305 -10.334 -7.240 1.00 87.12 76 VAL A O 1
ATOM 558 N N . TYR A 1 77 ? 2.726 -11.476 -6.127 1.00 85.88 77 TYR A N 1
ATOM 559 C CA . TYR A 1 77 ? 3.649 -12.292 -5.342 1.00 85.88 77 TYR A CA 1
ATOM 560 C C . TYR A 1 77 ? 4.536 -13.166 -6.237 1.00 85.88 77 TYR A C 1
ATOM 562 O O . TYR A 1 77 ? 5.751 -13.195 -6.062 1.00 85.88 77 TYR A O 1
ATOM 570 N N . THR A 1 78 ? 3.960 -13.830 -7.246 1.00 88.00 78 THR A N 1
ATOM 571 C CA . THR A 1 78 ? 4.731 -14.638 -8.207 1.00 88.00 78 THR A CA 1
ATOM 572 C C . THR A 1 78 ? 5.738 -13.778 -8.967 1.00 88.00 78 THR A C 1
ATOM 574 O O . THR A 1 78 ? 6.891 -14.180 -9.128 1.00 88.00 78 THR A O 1
ATOM 577 N N . VAL A 1 79 ? 5.340 -12.577 -9.405 1.00 86.06 79 VAL A N 1
ATOM 578 C CA . VAL A 1 79 ? 6.264 -11.621 -10.031 1.00 86.06 79 VAL A CA 1
ATOM 579 C C . VAL A 1 79 ? 7.371 -11.250 -9.050 1.00 86.06 79 VAL A C 1
ATOM 581 O O . VAL A 1 79 ? 8.546 -11.321 -9.412 1.00 86.06 79 VAL A O 1
ATOM 584 N N . TYR A 1 80 ? 7.028 -10.914 -7.809 1.00 83.06 80 TYR A N 1
ATOM 585 C CA . TYR A 1 80 ? 8.004 -10.517 -6.806 1.00 83.06 80 TYR A CA 1
ATOM 586 C C . TYR A 1 80 ? 9.024 -11.633 -6.536 1.00 83.06 80 TYR A C 1
ATOM 588 O O . TYR A 1 80 ? 10.221 -11.438 -6.747 1.00 83.06 80 TYR A O 1
ATOM 596 N N . ALA A 1 81 ? 8.553 -12.833 -6.193 1.00 83.75 81 ALA A N 1
ATOM 597 C CA . ALA A 1 81 ? 9.388 -13.984 -5.851 1.00 83.75 81 ALA A CA 1
ATOM 598 C C . ALA A 1 81 ? 10.283 -14.459 -7.010 1.00 83.75 81 ALA A C 1
ATOM 600 O O . ALA A 1 81 ? 11.396 -14.938 -6.791 1.00 83.75 81 ALA A O 1
ATOM 601 N N . THR A 1 82 ? 9.818 -14.343 -8.258 1.00 83.12 82 THR A N 1
ATOM 602 C CA . THR A 1 82 ? 10.565 -14.861 -9.418 1.00 83.12 82 THR A CA 1
ATOM 603 C C . THR A 1 82 ? 11.429 -13.814 -10.116 1.00 83.12 82 THR A C 1
ATOM 605 O O . THR A 1 82 ? 12.439 -14.173 -10.723 1.00 83.12 82 THR A O 1
ATOM 608 N N . SER A 1 83 ? 11.076 -12.526 -10.036 1.00 77.00 83 SER A N 1
ATOM 609 C CA . SER A 1 83 ? 11.720 -11.478 -10.842 1.00 77.00 83 SER A CA 1
ATOM 610 C C . SER A 1 83 ? 12.266 -10.282 -10.073 1.00 77.00 83 SER A C 1
ATOM 612 O O . SER A 1 83 ? 13.116 -9.576 -10.621 1.00 77.00 83 SER A O 1
ATOM 614 N N . ILE A 1 84 ? 11.843 -10.069 -8.825 1.00 76.81 84 ILE A N 1
ATOM 615 C CA . ILE A 1 84 ? 12.202 -8.875 -8.051 1.00 76.81 84 ILE A CA 1
ATOM 616 C C . ILE A 1 84 ? 13.080 -9.223 -6.845 1.00 76.81 84 ILE A C 1
ATOM 618 O O . ILE A 1 84 ? 14.127 -8.598 -6.688 1.00 76.81 84 ILE A O 1
ATOM 622 N N . ASP A 1 85 ? 12.745 -10.269 -6.083 1.00 76.44 85 ASP A N 1
ATOM 623 C CA . ASP A 1 85 ? 13.447 -10.661 -4.852 1.00 76.44 85 ASP A CA 1
ATOM 624 C C . ASP A 1 85 ? 14.965 -10.837 -5.084 1.00 76.44 85 ASP A C 1
ATOM 626 O O . ASP A 1 85 ? 15.353 -11.645 -5.937 1.00 76.44 85 ASP A O 1
ATOM 630 N N . PRO A 1 86 ? 15.841 -10.105 -4.367 1.00 66.62 86 PRO A N 1
ATOM 631 C CA . PRO A 1 86 ? 17.293 -10.233 -4.493 1.00 66.62 86 PRO A CA 1
ATOM 632 C C . PRO A 1 86 ? 17.842 -11.567 -3.965 1.00 66.62 86 PRO A C 1
ATOM 634 O O . PRO A 1 86 ? 18.930 -11.973 -4.369 1.00 66.62 86 PRO A O 1
ATOM 637 N N . LYS A 1 87 ? 17.103 -12.280 -3.103 1.00 70.06 87 LYS A N 1
ATOM 638 C CA . LYS A 1 87 ? 17.491 -13.598 -2.567 1.00 70.06 87 LYS A CA 1
ATOM 639 C C . LYS A 1 87 ? 17.118 -14.758 -3.494 1.00 70.06 87 LYS A C 1
ATOM 641 O O . LYS A 1 87 ? 17.380 -15.919 -3.170 1.00 70.06 87 LYS A O 1
ATOM 646 N N . ARG A 1 88 ? 16.512 -14.475 -4.652 1.00 69.38 88 ARG A N 1
ATOM 647 C CA . ARG A 1 88 ? 16.093 -15.504 -5.609 1.00 69.38 88 ARG A CA 1
ATOM 648 C C . ARG A 1 88 ? 17.287 -16.245 -6.211 1.00 69.38 88 ARG A C 1
ATOM 650 O O . ARG A 1 88 ? 18.342 -15.674 -6.475 1.00 69.38 88 ARG A O 1
ATOM 657 N N . SER A 1 89 ? 17.095 -17.528 -6.512 1.00 67.69 89 SER A N 1
ATOM 658 C CA . SER A 1 89 ? 18.095 -18.303 -7.253 1.00 67.69 89 SER A CA 1
ATOM 659 C C . SER A 1 89 ? 18.234 -17.803 -8.698 1.00 67.69 89 SER A C 1
ATOM 661 O O . SER A 1 89 ? 17.274 -17.298 -9.284 1.00 67.69 89 SER A O 1
ATOM 663 N N . ASN A 1 90 ? 19.396 -18.031 -9.323 1.00 64.69 90 ASN A N 1
ATOM 664 C CA . ASN A 1 90 ? 19.593 -17.772 -10.759 1.00 64.69 90 ASN A CA 1
ATOM 665 C C . ASN A 1 90 ? 18.531 -18.474 -11.629 1.00 64.69 90 ASN A C 1
ATOM 667 O O . ASN A 1 90 ? 18.109 -17.938 -12.654 1.00 64.69 90 ASN A O 1
ATOM 671 N N . SER A 1 91 ? 18.045 -19.639 -11.189 1.00 61.72 91 SER A N 1
ATOM 672 C CA . SER A 1 91 ? 16.948 -20.370 -11.829 1.00 61.72 91 SER A CA 1
ATOM 673 C C . SER A 1 91 ? 15.620 -19.609 -11.772 1.00 61.72 91 SER A C 1
ATOM 675 O O . SER A 1 91 ? 14.858 -19.668 -12.732 1.00 61.72 91 SER A O 1
ATOM 677 N N . GLY A 1 92 ? 15.365 -18.853 -10.697 1.00 62.88 92 GLY A N 1
ATOM 678 C CA . GLY A 1 92 ? 14.168 -18.025 -10.511 1.00 62.88 92 GLY A CA 1
ATOM 679 C C . GLY A 1 92 ? 13.962 -17.011 -11.640 1.00 62.88 92 GLY A C 1
ATOM 680 O O . GLY A 1 92 ? 12.871 -16.924 -12.198 1.00 62.88 92 GLY A O 1
ATOM 681 N N . MET A 1 93 ? 15.032 -16.330 -12.065 1.00 64.88 93 MET A N 1
ATOM 682 C CA . MET A 1 93 ? 14.971 -15.354 -13.163 1.00 64.88 93 MET A CA 1
ATOM 683 C C . MET A 1 93 ? 14.696 -16.009 -14.526 1.00 64.88 93 MET A C 1
ATOM 685 O O . MET A 1 93 ? 14.037 -15.415 -15.379 1.00 64.88 93 MET A O 1
ATOM 689 N N . ILE A 1 94 ? 15.187 -17.235 -14.732 1.00 76.06 94 ILE A N 1
ATOM 690 C CA . ILE A 1 94 ? 14.983 -17.991 -15.976 1.00 76.06 94 ILE A CA 1
ATOM 691 C C . ILE A 1 94 ? 13.528 -18.465 -16.076 1.00 76.06 94 ILE A C 1
ATOM 693 O O . ILE A 1 94 ? 12.931 -18.395 -17.150 1.00 76.06 94 ILE A O 1
ATOM 697 N N . ILE A 1 95 ? 12.937 -18.910 -14.962 1.00 84.25 95 ILE A N 1
ATOM 698 C CA . ILE A 1 95 ? 11.563 -19.430 -14.939 1.00 84.25 95 ILE A CA 1
ATOM 699 C C . ILE A 1 95 ? 10.495 -18.342 -14.786 1.00 84.25 95 ILE A C 1
ATOM 701 O O . ILE A 1 95 ? 9.327 -18.632 -15.035 1.00 84.25 95 ILE A O 1
ATOM 705 N N . ALA A 1 96 ? 10.859 -17.108 -14.418 1.00 83.88 96 ALA A N 1
ATOM 706 C CA . ALA A 1 96 ? 9.905 -16.042 -14.103 1.00 83.88 96 ALA A CA 1
ATOM 707 C C . ALA A 1 96 ? 8.809 -15.835 -15.167 1.00 83.88 96 ALA A C 1
ATOM 709 O O . ALA A 1 96 ? 7.634 -15.866 -14.803 1.00 83.88 96 ALA A O 1
ATOM 710 N N . PRO A 1 97 ? 9.108 -15.714 -16.480 1.00 86.94 97 PRO A N 1
ATOM 711 C CA . PRO A 1 97 ? 8.057 -15.521 -17.484 1.00 86.94 97 PRO A CA 1
ATOM 712 C C . PRO A 1 97 ? 7.083 -16.703 -17.566 1.00 86.94 97 PRO A C 1
ATOM 714 O O . PRO A 1 97 ? 5.886 -16.510 -17.766 1.00 86.94 97 PRO A O 1
ATOM 717 N N . ILE A 1 98 ? 7.594 -17.924 -17.387 1.00 89.12 98 ILE A N 1
ATOM 718 C CA . ILE A 1 98 ? 6.802 -19.156 -17.430 1.00 89.12 98 ILE A CA 1
ATOM 719 C C . ILE A 1 98 ? 5.928 -19.265 -16.177 1.00 89.12 98 ILE A C 1
ATOM 721 O O . ILE A 1 98 ? 4.737 -19.538 -16.289 1.00 89.12 98 ILE A O 1
ATOM 725 N N . ALA A 1 99 ? 6.489 -19.001 -14.996 1.00 88.56 99 ALA A N 1
ATOM 726 C CA . ALA A 1 99 ? 5.756 -19.013 -13.733 1.00 88.56 99 ALA A CA 1
ATOM 727 C C . ALA A 1 99 ? 4.627 -17.969 -13.721 1.00 88.56 99 ALA A C 1
ATOM 729 O O . ALA A 1 99 ? 3.495 -18.291 -13.363 1.00 88.56 99 ALA A O 1
ATOM 730 N N . ILE A 1 100 ? 4.912 -16.751 -14.196 1.00 89.81 100 ILE A N 1
ATOM 731 C CA . ILE A 1 100 ? 3.917 -15.680 -14.348 1.00 89.81 100 ILE A CA 1
ATOM 732 C C . ILE A 1 100 ? 2.821 -16.100 -15.339 1.00 89.81 100 ILE A C 1
ATOM 734 O O . ILE A 1 100 ? 1.639 -15.917 -15.066 1.00 89.81 100 ILE A O 1
ATOM 738 N N . GLY A 1 101 ? 3.181 -16.717 -16.468 1.00 88.75 101 GLY A N 1
ATOM 739 C CA . GLY A 1 101 ? 2.197 -17.242 -17.417 1.00 88.75 101 GLY A CA 1
ATOM 740 C C . GLY A 1 101 ? 1.299 -18.328 -16.812 1.00 88.75 101 GLY A C 1
ATOM 741 O O . GLY A 1 101 ? 0.083 -18.294 -16.997 1.00 88.75 101 GLY A O 1
ATOM 742 N N . PHE A 1 102 ? 1.874 -19.263 -16.051 1.00 92.38 102 PHE A N 1
ATOM 743 C CA . PHE A 1 102 ? 1.118 -20.345 -15.419 1.00 92.38 102 PHE A CA 1
ATOM 744 C C . PHE A 1 102 ? 0.164 -19.855 -14.336 1.00 92.38 102 PHE A C 1
ATOM 746 O O . PHE A 1 102 ? -0.969 -20.328 -14.304 1.00 92.38 102 PHE A O 1
ATOM 753 N N . ILE A 1 103 ? 0.573 -18.911 -13.481 1.00 90.94 103 ILE A N 1
ATOM 754 C CA . ILE A 1 103 ? -0.329 -18.394 -12.443 1.00 90.94 103 ILE A CA 1
ATOM 755 C C . ILE A 1 103 ? -1.496 -17.615 -13.062 1.00 90.94 103 ILE A C 1
ATOM 757 O O . ILE A 1 103 ? -2.640 -17.811 -12.661 1.00 90.94 103 ILE A O 1
ATOM 761 N N . VAL A 1 104 ? -1.242 -16.818 -14.109 1.00 87.75 104 VAL A N 1
ATOM 762 C CA . VAL A 1 104 ? -2.303 -16.136 -14.871 1.00 87.75 104 VAL A CA 1
ATOM 763 C C . VAL A 1 104 ? -3.258 -17.162 -15.486 1.00 87.75 104 VAL A C 1
ATOM 765 O O . VAL A 1 104 ? -4.471 -17.044 -15.331 1.00 87.75 104 VAL A O 1
ATOM 768 N N . GLY A 1 105 ? -2.727 -18.203 -16.136 1.00 84.25 105 GLY A N 1
ATOM 769 C CA . GLY A 1 105 ? -3.535 -19.273 -16.723 1.00 84.25 105 GLY A CA 1
ATOM 770 C C . GLY A 1 105 ? -4.373 -20.032 -15.690 1.00 84.25 105 GLY A C 1
ATOM 771 O O . GLY A 1 105 ? -5.561 -20.258 -15.910 1.00 84.25 105 GLY A O 1
ATOM 772 N N . ALA A 1 106 ? -3.790 -20.379 -14.542 1.00 87.62 106 ALA A N 1
ATOM 773 C CA . ALA A 1 106 ? -4.486 -21.061 -13.454 1.00 87.62 106 ALA A CA 1
ATOM 774 C C . ALA A 1 106 ? -5.622 -20.206 -12.871 1.00 87.62 106 ALA A C 1
ATOM 776 O O . ALA A 1 106 ? -6.722 -20.712 -12.658 1.00 87.62 106 ALA A O 1
ATOM 777 N N . ASN A 1 107 ? -5.395 -18.904 -12.684 1.00 84.38 107 ASN A N 1
ATOM 778 C CA . ASN A 1 107 ? -6.412 -17.977 -12.188 1.00 84.38 107 ASN A CA 1
ATOM 779 C C . ASN A 1 107 ? -7.580 -17.819 -13.177 1.00 84.38 107 ASN A C 1
ATOM 781 O O . ASN A 1 107 ? -8.743 -17.833 -12.764 1.00 84.38 107 ASN A O 1
ATOM 785 N N . ILE A 1 108 ? -7.291 -17.759 -14.484 1.00 81.50 108 ILE A N 1
ATOM 786 C CA . ILE A 1 108 ? -8.320 -17.752 -15.537 1.00 81.50 108 ILE A CA 1
ATOM 787 C C . ILE A 1 108 ? -9.127 -19.057 -15.525 1.00 81.50 108 ILE A C 1
ATOM 789 O O . ILE A 1 108 ? -10.349 -19.015 -15.635 1.00 81.50 108 ILE A O 1
ATOM 793 N N . LEU A 1 109 ? -8.484 -20.215 -15.353 1.00 81.69 109 LEU A N 1
ATOM 794 C CA . LEU A 1 109 ? -9.195 -21.497 -15.258 1.00 81.69 109 LEU A CA 1
ATOM 795 C C . LEU A 1 109 ? -10.036 -21.612 -13.978 1.00 81.69 109 LEU A C 1
ATOM 797 O O . LEU A 1 109 ? -11.104 -22.216 -14.007 1.00 81.69 109 LEU A O 1
ATOM 801 N N . SER A 1 110 ? -9.565 -21.027 -12.876 1.00 80.88 110 SER A N 1
ATOM 802 C CA . SER A 1 110 ? -10.231 -21.067 -11.571 1.00 80.88 110 SER A CA 1
ATOM 803 C C . SER A 1 110 ? -11.521 -20.243 -11.545 1.00 80.88 110 SER A C 1
ATOM 805 O O . SER A 1 110 ? -12.559 -20.724 -11.095 1.00 80.88 110 SER A O 1
ATOM 807 N N . GLY A 1 111 ? -11.480 -19.009 -12.057 1.00 66.69 111 GLY A N 1
ATOM 808 C CA . GLY A 1 111 ? -12.612 -18.085 -11.936 1.00 66.69 111 GLY A CA 1
ATOM 809 C C . GLY A 1 111 ? -12.891 -17.222 -13.155 1.00 66.69 111 GLY A C 1
ATOM 810 O O . GLY A 1 111 ? -13.793 -16.396 -13.095 1.00 66.69 111 GLY A O 1
ATOM 811 N N . GLY A 1 112 ? -12.199 -17.415 -14.278 1.00 69.19 112 GLY A N 1
ATOM 812 C CA . GLY A 1 112 ? -12.417 -16.629 -15.496 1.00 69.19 112 GLY A CA 1
ATOM 813 C C . GLY A 1 112 ? -13.842 -16.742 -16.046 1.00 69.19 112 GLY A C 1
ATOM 814 O O . GLY A 1 112 ? -14.410 -15.753 -16.490 1.00 69.19 112 GLY A O 1
ATOM 815 N N . ALA A 1 113 ? -14.476 -17.913 -15.948 1.00 67.06 113 ALA A N 1
ATOM 816 C CA . ALA A 1 113 ? -15.861 -18.091 -16.397 1.00 67.06 113 ALA A CA 1
ATOM 817 C C . ALA A 1 113 ? -16.907 -17.419 -15.482 1.00 67.06 113 ALA A C 1
ATOM 819 O O . ALA A 1 113 ? -18.017 -17.145 -15.932 1.00 67.06 113 ALA A O 1
ATOM 820 N N . PHE A 1 114 ? -16.566 -17.171 -14.212 1.00 62.22 114 PHE A N 1
ATOM 821 C CA . PHE A 1 114 ? -17.494 -16.660 -13.194 1.00 62.22 114 PHE A CA 1
ATOM 822 C C . PHE A 1 114 ? -17.277 -15.174 -12.892 1.00 62.22 114 PHE A C 1
ATOM 824 O O . PHE A 1 114 ? -18.232 -14.412 -12.786 1.00 62.22 114 PHE A O 1
ATOM 831 N N . TYR A 1 115 ? -16.013 -14.778 -12.765 1.00 65.19 115 TYR A N 1
ATOM 832 C CA . TYR A 1 115 ? -15.557 -13.458 -12.328 1.00 65.19 115 TYR A CA 1
ATOM 833 C C . TYR A 1 115 ? -14.680 -12.771 -13.373 1.00 65.19 115 TYR A C 1
ATOM 835 O O . TYR A 1 115 ? -14.373 -11.596 -13.232 1.00 65.19 115 TYR A O 1
ATOM 843 N N . GLY A 1 116 ? -14.265 -13.501 -14.415 1.00 64.94 116 GLY A N 1
ATOM 844 C CA . GLY A 1 116 ? -13.456 -12.989 -15.515 1.00 64.94 116 GLY A CA 1
ATOM 845 C C . GLY A 1 116 ? -11.953 -12.939 -15.297 1.00 64.94 116 GLY A C 1
ATOM 846 O O . GLY A 1 116 ? -11.231 -12.905 -16.290 1.00 64.94 116 GLY A O 1
ATOM 847 N N . ALA A 1 117 ? -11.491 -13.011 -14.043 1.00 71.19 117 ALA A N 1
ATOM 848 C CA . ALA A 1 117 ? -10.077 -13.102 -13.678 1.00 71.19 117 ALA A CA 1
ATOM 849 C C . ALA A 1 117 ? -9.238 -12.003 -14.359 1.00 71.19 117 ALA A C 1
ATOM 851 O O . ALA A 1 117 ? -8.325 -12.278 -15.139 1.00 71.19 117 ALA A O 1
ATOM 852 N N . ALA A 1 118 ? -9.594 -10.748 -14.092 1.00 73.06 118 ALA A N 1
ATOM 853 C CA . ALA A 1 118 ? -8.969 -9.567 -14.657 1.00 73.06 118 ALA A CA 1
ATOM 854 C C . ALA A 1 118 ? -7.479 -9.529 -14.340 1.00 73.06 118 ALA A C 1
ATOM 856 O O . ALA A 1 118 ? -6.664 -9.439 -15.261 1.00 73.06 118 ALA A O 1
ATOM 857 N N . MET A 1 119 ? -7.132 -9.549 -13.045 1.00 79.44 119 MET A N 1
ATOM 858 C CA . MET A 1 119 ? -5.777 -9.457 -12.479 1.00 79.44 119 MET A CA 1
ATOM 859 C C . MET A 1 119 ? -4.940 -8.244 -12.927 1.00 79.44 119 MET A C 1
ATOM 861 O O . MET A 1 119 ? -3.844 -8.019 -12.417 1.00 79.44 119 MET A O 1
ATOM 865 N N . ASN A 1 120 ? -5.418 -7.488 -13.916 1.00 84.19 120 ASN A N 1
ATOM 866 C CA . ASN A 1 120 ? -4.715 -6.475 -14.675 1.00 84.19 120 ASN A CA 1
ATOM 867 C C . ASN A 1 120 ? -5.682 -5.334 -15.029 1.00 84.19 120 ASN A C 1
ATOM 869 O O . ASN A 1 120 ? -6.456 -5.453 -15.986 1.00 84.19 120 ASN A O 1
ATOM 873 N N . PRO A 1 121 ? -5.599 -4.197 -14.316 1.00 82.94 121 PRO A N 1
ATOM 874 C CA . PRO A 1 121 ? -6.448 -3.041 -14.581 1.00 82.94 121 PRO A CA 1
ATOM 875 C C . PRO A 1 121 ? -6.345 -2.523 -16.022 1.00 82.94 121 PRO A C 1
ATOM 877 O O . PRO A 1 121 ? -7.354 -2.141 -16.609 1.00 82.94 121 PRO A O 1
ATOM 880 N N . ALA A 1 122 ? -5.155 -2.567 -16.639 1.00 84.50 122 ALA A N 1
ATOM 881 C CA . ALA A 1 122 ? -4.993 -2.106 -18.015 1.00 84.50 122 ALA A CA 1
ATOM 882 C C . ALA A 1 122 ? -5.741 -2.999 -19.008 1.00 84.50 122 ALA A C 1
ATOM 884 O O . ALA A 1 122 ? -6.346 -2.479 -19.945 1.00 84.50 122 ALA A O 1
ATOM 885 N N . ALA A 1 123 ? -5.746 -4.319 -18.800 1.00 81.38 123 ALA A N 1
ATOM 886 C CA . ALA A 1 123 ? -6.443 -5.255 -19.682 1.00 81.38 123 ALA A CA 1
ATOM 887 C C . ALA A 1 123 ? -7.953 -4.970 -19.730 1.00 81.38 123 ALA A C 1
ATOM 889 O O . ALA A 1 123 ? -8.529 -4.885 -20.814 1.00 81.38 123 ALA A O 1
ATOM 890 N N . ILE A 1 124 ? -8.573 -4.737 -18.570 1.00 79.31 124 ILE A N 1
ATOM 891 C CA . ILE A 1 124 ? -10.006 -4.422 -18.482 1.00 79.31 124 ILE A CA 1
ATOM 892 C C . ILE A 1 124 ? -10.307 -3.017 -19.003 1.00 79.31 124 ILE A C 1
ATOM 894 O O . ILE A 1 124 ? -11.284 -2.830 -19.727 1.00 79.31 124 ILE A O 1
ATOM 898 N N . PHE A 1 125 ? -9.449 -2.039 -18.707 1.00 82.56 125 PHE A N 1
ATOM 899 C CA . PHE A 1 125 ? -9.609 -0.667 -19.189 1.00 82.56 125 PHE A CA 1
ATOM 900 C C . PHE A 1 125 ? -9.674 -0.586 -20.723 1.00 82.56 125 PHE A C 1
ATOM 902 O O . PHE A 1 125 ? -10.563 0.059 -21.277 1.00 82.56 125 PHE A O 1
ATOM 909 N N . GLY A 1 126 ? -8.771 -1.274 -21.432 1.00 82.94 126 GLY A N 1
ATOM 910 C CA . GLY A 1 126 ? -8.764 -1.279 -22.900 1.00 82.94 126 GLY A CA 1
ATOM 911 C C . GLY A 1 126 ? -10.041 -1.876 -23.497 1.00 82.94 126 GLY A C 1
ATOM 912 O O . GLY A 1 126 ? -10.591 -1.331 -24.459 1.00 82.94 126 GLY A O 1
ATOM 913 N N . GLN A 1 127 ? -10.552 -2.954 -22.894 1.00 79.00 127 GLN A N 1
ATOM 914 C CA . GLN A 1 127 ? -11.811 -3.575 -23.304 1.00 79.00 127 GLN A CA 1
ATOM 915 C C . GLN A 1 127 ? -12.990 -2.623 -23.092 1.00 79.00 127 GLN A C 1
ATOM 917 O O . GLN A 1 127 ? -13.778 -2.428 -24.020 1.00 79.00 127 GLN A O 1
ATOM 922 N N . ALA A 1 128 ? -13.085 -1.992 -21.917 1.00 78.19 128 ALA A N 1
ATOM 923 C CA . ALA A 1 128 ? -14.140 -1.038 -21.577 1.00 78.19 128 ALA A CA 1
ATOM 924 C C . ALA A 1 128 ? -14.144 0.181 -22.519 1.00 78.19 128 ALA A C 1
ATOM 926 O O . ALA A 1 128 ? -15.177 0.505 -23.106 1.00 78.19 128 ALA A O 1
ATOM 927 N N . MET A 1 129 ? -12.972 0.772 -22.778 1.00 80.88 129 MET A N 1
ATOM 928 C CA . MET A 1 129 ? -12.803 1.907 -23.696 1.00 80.88 129 MET A CA 1
ATOM 929 C C . MET A 1 129 ? -13.282 1.608 -25.125 1.00 80.88 129 MET A C 1
ATOM 931 O O . MET A 1 129 ? -13.935 2.441 -25.748 1.00 80.88 129 MET A O 1
ATOM 935 N N . VAL A 1 130 ? -12.954 0.434 -25.676 1.00 82.00 130 VAL A N 1
ATOM 936 C CA . VAL A 1 130 ? -13.244 0.101 -27.088 1.00 82.00 130 VAL A CA 1
ATOM 937 C C . VAL A 1 130 ? -14.670 -0.415 -27.303 1.00 82.00 130 VAL A C 1
ATOM 939 O O . VAL A 1 130 ? -15.259 -0.209 -28.375 1.00 82.00 130 VAL A O 1
ATOM 942 N N . SER A 1 131 ? -15.208 -1.113 -26.303 1.00 73.69 131 SER A N 1
ATOM 943 C CA . SER A 1 131 ? -16.590 -1.606 -26.274 1.00 73.69 131 SER A CA 1
ATOM 944 C C . SER A 1 131 ? -17.599 -0.531 -25.871 1.00 73.69 131 SER A C 1
ATOM 946 O O . SER A 1 131 ? -18.786 -0.684 -26.145 1.00 73.69 131 SER A O 1
ATOM 948 N N . TRP A 1 132 ? -17.113 0.556 -25.265 1.00 75.38 132 TRP A N 1
ATOM 9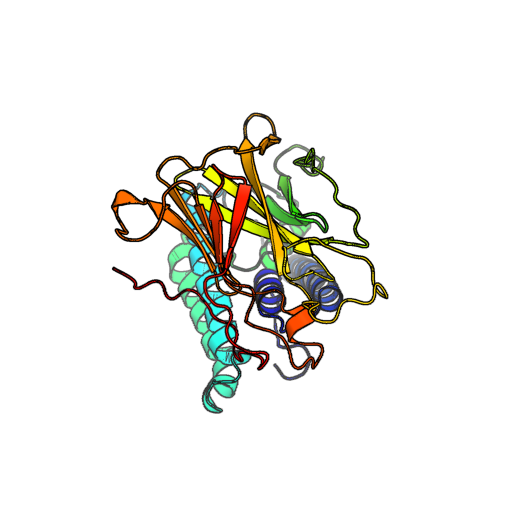49 C CA . TRP A 1 132 ? -17.912 1.611 -24.648 1.00 75.38 132 TRP A CA 1
ATOM 950 C C . TRP A 1 132 ? -18.890 1.084 -23.590 1.00 75.38 132 TRP A C 1
ATOM 952 O O . TRP A 1 132 ? -20.014 1.561 -23.453 1.00 75.38 132 TRP A O 1
ATOM 962 N N . THR A 1 133 ? -18.456 0.074 -22.840 1.00 68.81 133 THR A N 1
ATOM 963 C CA . THR A 1 133 ? -19.233 -0.514 -21.747 1.00 68.81 133 THR A CA 1
ATOM 964 C C . THR A 1 133 ? -18.423 -0.457 -20.460 1.00 68.81 133 THR A C 1
ATOM 966 O O . THR A 1 133 ? -17.350 -1.046 -20.365 1.00 68.81 133 THR A O 1
ATOM 969 N N . TRP A 1 134 ? -18.950 0.278 -19.482 1.00 67.31 134 TRP A N 1
ATOM 970 C CA . TRP A 1 134 ? -18.268 0.659 -18.237 1.00 67.31 134 TRP A CA 1
ATOM 971 C C . TRP A 1 134 ? -18.936 0.091 -16.980 1.00 67.31 134 TRP A C 1
ATOM 973 O O . TRP A 1 134 ? -18.658 0.520 -15.864 1.00 67.31 134 TRP A O 1
ATOM 983 N N . THR A 1 135 ? -19.821 -0.888 -17.157 1.00 60.34 135 THR A N 1
ATOM 984 C CA . THR A 1 135 ? -20.570 -1.519 -16.070 1.00 60.34 135 THR A CA 1
ATOM 985 C C . THR A 1 135 ? -19.631 -2.104 -15.014 1.00 60.34 135 THR A C 1
ATOM 987 O O . THR A 1 135 ? -18.843 -2.997 -15.321 1.00 60.34 135 THR A O 1
ATOM 990 N N . ASN A 1 136 ? -19.758 -1.628 -13.775 1.00 56.16 136 ASN A N 1
ATOM 991 C CA . ASN A 1 136 ? -18.969 -1.984 -12.593 1.00 56.16 136 ASN A CA 1
ATOM 992 C C . ASN A 1 136 ? -17.457 -1.807 -12.769 1.00 56.16 136 ASN A C 1
ATOM 994 O O . ASN A 1 136 ? -16.665 -2.564 -12.209 1.00 56.16 136 ASN A O 1
ATOM 998 N N . HIS A 1 137 ? -17.050 -0.807 -13.554 1.00 58.16 137 HIS A N 1
ATOM 999 C CA . HIS A 1 137 ? -15.654 -0.415 -13.640 1.00 58.16 137 HIS A CA 1
ATOM 1000 C C . HIS A 1 137 ? -15.334 0.566 -12.512 1.00 58.16 137 HIS A C 1
ATOM 1002 O O . HIS A 1 137 ? -15.684 1.744 -12.588 1.00 58.16 137 HIS A O 1
ATOM 1008 N N . TRP A 1 138 ? -14.678 0.067 -11.467 1.00 57.69 138 TRP A N 1
ATOM 1009 C CA . TRP A 1 138 ? -14.155 0.890 -10.382 1.00 57.69 138 TRP A CA 1
ATOM 1010 C C . TRP A 1 138 ? -12.647 1.000 -10.504 1.00 57.69 138 TRP A C 1
ATOM 1012 O O . TRP A 1 138 ? -11.954 -0.005 -10.679 1.00 57.69 138 TRP A O 1
ATOM 1022 N N . VAL A 1 139 ? -12.135 2.224 -10.401 1.00 48.97 139 VAL A N 1
ATOM 1023 C CA . VAL A 1 139 ? -10.692 2.462 -10.369 1.00 48.97 139 VAL A CA 1
ATOM 1024 C C . VAL A 1 139 ? -10.334 3.122 -9.051 1.00 48.97 139 VAL A C 1
ATOM 1026 O O . VAL A 1 139 ? -10.823 4.208 -8.745 1.00 48.97 139 VAL A O 1
ATOM 1029 N N . TYR A 1 140 ? -9.479 2.447 -8.288 1.00 49.09 140 TYR A N 1
ATOM 1030 C CA . TYR A 1 140 ? -8.932 2.942 -7.032 1.00 49.09 140 TYR A CA 1
ATOM 1031 C C . TYR A 1 140 ? -7.588 3.615 -7.308 1.00 49.09 140 TYR A C 1
ATOM 1033 O O . TYR A 1 140 ? -6.674 2.974 -7.831 1.00 49.09 140 TYR A O 1
ATOM 1041 N N . TRP A 1 141 ? -7.458 4.887 -6.944 1.00 47.56 141 TRP A N 1
ATOM 1042 C CA . TRP A 1 141 ? -6.185 5.606 -6.963 1.00 47.56 141 TRP A CA 1
ATOM 1043 C C . TRP A 1 141 ? -5.823 6.058 -5.559 1.00 47.56 141 TRP A C 1
ATOM 1045 O O . TRP A 1 141 ? -6.688 6.483 -4.798 1.00 47.56 141 TRP A O 1
ATOM 1055 N N . LEU A 1 142 ? -4.536 6.000 -5.228 1.00 38.53 142 LEU A N 1
ATOM 1056 C CA . LEU A 1 142 ? -4.013 6.680 -4.052 1.00 38.53 142 LEU A CA 1
ATOM 1057 C C . LEU A 1 142 ? -3.554 8.076 -4.491 1.00 38.53 142 LEU A C 1
ATOM 1059 O O . LEU A 1 142 ? -2.637 8.199 -5.304 1.00 38.53 142 LEU A O 1
ATOM 1063 N N . GLY A 1 143 ? -4.215 9.121 -4.005 1.00 45.28 143 GLY A N 1
ATOM 1064 C CA . GLY A 1 143 ? -3.815 10.503 -4.238 1.00 45.28 143 GLY A CA 1
ATOM 1065 C C . GLY A 1 143 ? -2.603 10.886 -3.388 1.00 45.28 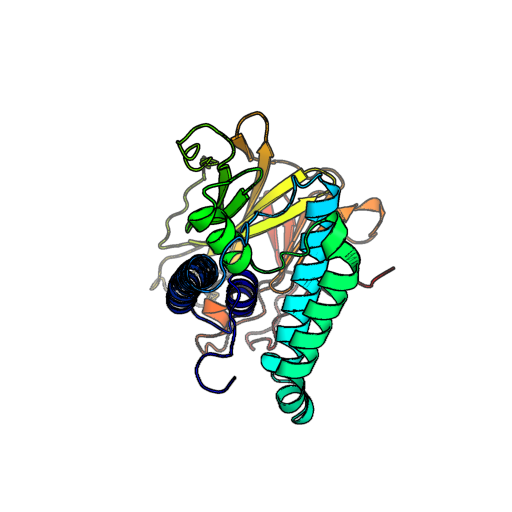143 GLY A C 1
ATOM 1066 O O . GLY A 1 143 ? -2.382 10.333 -2.310 1.00 45.28 143 GLY A O 1
ATOM 1067 N N . GLU A 1 144 ? -1.852 11.897 -3.835 1.00 40.34 144 GLU A N 1
ATOM 1068 C CA . GLU A 1 144 ? -0.605 12.392 -3.212 1.00 40.34 144 GLU A CA 1
ATOM 1069 C C . GLU A 1 144 ? -0.725 12.764 -1.719 1.00 40.34 144 GLU A C 1
ATOM 1071 O O . GLU A 1 144 ? 0.281 12.946 -1.042 1.00 40.34 144 GLU A O 1
ATOM 1076 N N . LYS A 1 145 ? -1.947 12.888 -1.184 1.00 46.16 145 LYS A N 1
ATOM 1077 C CA . LYS A 1 145 ? -2.225 13.261 0.214 1.00 46.16 145 LYS A CA 1
ATOM 1078 C C . LYS A 1 145 ? -2.920 12.161 1.026 1.00 46.16 145 LYS A C 1
ATOM 1080 O O . LYS A 1 145 ? -3.511 12.460 2.063 1.00 46.16 145 LYS A O 1
ATOM 1085 N N . GLY A 1 146 ? -2.896 10.914 0.552 1.00 40.72 146 GLY A N 1
ATOM 1086 C CA . GLY A 1 146 ? -3.582 9.792 1.201 1.00 40.72 146 GLY A CA 1
ATOM 1087 C C . GLY A 1 146 ? -5.091 9.757 0.963 1.00 40.72 146 GLY A C 1
ATOM 1088 O O . GLY A 1 146 ? -5.809 9.130 1.741 1.00 40.72 146 GLY A O 1
ATOM 1089 N N . SER A 1 147 ? -5.591 10.437 -0.077 1.00 43.75 147 SER A N 1
ATOM 1090 C CA . SER A 1 147 ? -6.959 10.205 -0.546 1.00 43.75 147 SER A CA 1
ATOM 1091 C C . SER A 1 147 ? -7.011 8.868 -1.278 1.00 43.75 147 SER A C 1
ATOM 1093 O O . SER A 1 147 ? -6.105 8.541 -2.041 1.00 43.75 147 SER A O 1
ATOM 1095 N N . VAL A 1 148 ? -8.054 8.081 -1.034 1.00 47.91 148 VAL A N 1
ATOM 1096 C CA . VAL A 1 148 ? -8.400 6.967 -1.916 1.00 47.91 148 VAL A CA 1
ATOM 1097 C C . VAL A 1 148 ? -9.457 7.509 -2.863 1.00 47.91 148 VAL A C 1
ATOM 1099 O O . VAL A 1 148 ? -10.597 7.722 -2.456 1.00 47.91 148 VAL A O 1
ATOM 1102 N N . ASP A 1 149 ? -9.067 7.786 -4.102 1.00 51.97 149 ASP A N 1
ATOM 1103 C CA . ASP A 1 149 ? -9.996 8.254 -5.119 1.00 51.97 149 ASP A CA 1
ATOM 1104 C C . ASP A 1 149 ? -10.659 7.025 -5.744 1.00 51.97 149 ASP A C 1
ATOM 1106 O O . ASP A 1 149 ? -10.007 6.211 -6.405 1.00 51.97 149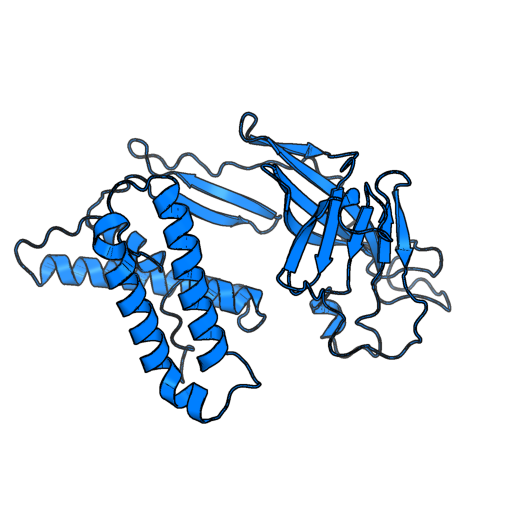 ASP A O 1
ATOM 1110 N N . ILE A 1 150 ? -11.962 6.884 -5.510 1.00 52.44 150 ILE A N 1
ATOM 1111 C CA . ILE A 1 150 ? -12.792 5.863 -6.144 1.00 52.44 150 ILE A CA 1
ATOM 1112 C C . ILE A 1 150 ? -13.465 6.520 -7.342 1.00 52.44 150 ILE A C 1
ATOM 1114 O O . ILE A 1 150 ? -14.247 7.456 -7.183 1.00 52.44 150 ILE A O 1
ATOM 1118 N N . TRP A 1 151 ? -13.153 6.035 -8.539 1.00 53.22 151 TRP A N 1
ATOM 1119 C CA . TRP A 1 151 ? -13.843 6.446 -9.756 1.00 53.22 151 TRP A CA 1
ATOM 1120 C C . TRP A 1 151 ? -14.893 5.401 -10.103 1.00 53.22 151 TRP A C 1
ATOM 1122 O O . TRP A 1 151 ? -14.538 4.275 -10.457 1.00 53.22 151 TRP A O 1
ATOM 1132 N N . ASP A 1 152 ? -16.167 5.778 -9.987 1.00 53.72 152 ASP A N 1
ATOM 1133 C CA . ASP A 1 152 ? -17.292 4.967 -10.444 1.00 53.72 152 ASP A CA 1
ATOM 1134 C C . ASP A 1 152 ? -17.747 5.450 -11.826 1.00 53.72 152 ASP A C 1
ATOM 1136 O O . ASP A 1 152 ? -18.123 6.606 -12.015 1.00 53.72 152 ASP A O 1
ATOM 1140 N N . PHE A 1 153 ? -17.690 4.557 -12.810 1.00 58.06 153 PHE A N 1
ATOM 1141 C CA . PHE A 1 153 ? -18.105 4.835 -14.185 1.00 58.06 153 PHE A CA 1
ATOM 1142 C C . PHE A 1 153 ? -19.483 4.227 -14.517 1.00 58.06 153 PHE A C 1
ATOM 1144 O O . PHE A 1 153 ? -19.829 4.085 -15.690 1.00 58.06 153 PHE A O 1
ATOM 1151 N N . ASN A 1 154 ? -20.283 3.865 -13.501 1.00 54.91 154 ASN A N 1
ATOM 1152 C CA . ASN A 1 154 ? -21.590 3.217 -13.669 1.00 54.91 154 ASN A CA 1
ATOM 1153 C C . ASN A 1 154 ? -22.750 4.122 -14.126 1.00 54.91 154 ASN A C 1
ATOM 1155 O O . ASN A 1 154 ? -23.817 3.582 -14.421 1.00 54.91 154 ASN A O 1
ATOM 1159 N N . GLN A 1 155 ? -22.606 5.452 -14.184 1.00 44.62 155 GLN A N 1
ATOM 1160 C CA . GLN A 1 155 ? -23.718 6.346 -14.544 1.00 44.62 155 GLN A CA 1
ATOM 1161 C C . GLN A 1 155 ? -23.481 7.123 -15.840 1.00 44.62 155 GLN A C 1
ATOM 1163 O O . GLN A 1 155 ? -22.385 7.609 -16.107 1.00 44.62 155 GLN A O 1
ATOM 1168 N N . ASP A 1 156 ? -24.555 7.216 -16.629 1.00 47.34 156 ASP A N 1
ATOM 1169 C CA . ASP A 1 156 ? -24.710 7.871 -17.930 1.00 47.34 156 ASP A CA 1
ATOM 1170 C C . ASP A 1 156 ? -23.801 9.098 -18.163 1.00 47.34 156 ASP A C 1
ATOM 1172 O O . ASP A 1 156 ? -24.205 10.256 -18.045 1.00 47.34 156 ASP A O 1
ATOM 1176 N N . CYS A 1 157 ? -22.578 8.817 -18.619 1.00 40.53 157 CYS A N 1
ATOM 1177 C CA . CYS A 1 157 ? -21.654 9.752 -19.263 1.00 40.53 157 CYS A CA 1
ATOM 1178 C C . CYS A 1 157 ? -20.993 10.840 -18.401 1.00 40.53 157 CYS A C 1
ATOM 1180 O O . CYS A 1 157 ? -20.402 11.757 -18.977 1.00 40.53 157 CYS A O 1
ATOM 1182 N N . GLN A 1 158 ? -20.979 10.742 -17.071 1.00 39.19 158 GLN A N 1
ATOM 1183 C CA . GLN A 1 158 ? -20.067 11.563 -16.268 1.00 39.19 158 GLN A CA 1
ATOM 1184 C C . GLN A 1 158 ? -19.373 10.697 -15.222 1.00 39.19 158 GLN A C 1
ATOM 1186 O O . GLN A 1 158 ? -20.077 10.036 -14.461 1.00 39.19 158 GLN A O 1
ATOM 1191 N N . PRO A 1 159 ? -18.024 10.683 -15.151 1.00 39.94 159 PRO A N 1
ATOM 1192 C CA . PRO A 1 159 ? -17.384 10.191 -13.944 1.00 39.94 159 PRO A CA 1
ATOM 1193 C C . PRO A 1 159 ? -17.996 10.971 -12.784 1.00 39.94 159 PRO A C 1
ATOM 1195 O O . PRO A 1 159 ? -17.930 12.206 -12.774 1.00 39.94 159 PRO A O 1
ATOM 1198 N N . THR A 1 160 ? -18.621 10.275 -11.834 1.00 44.31 160 THR A N 1
ATOM 1199 C CA . THR A 1 160 ? -18.838 10.862 -10.517 1.00 44.31 160 THR A CA 1
ATOM 1200 C C . THR A 1 160 ? -17.453 11.318 -10.090 1.00 44.31 160 THR A C 1
ATOM 1202 O O . THR A 1 160 ? -16.511 10.524 -10.085 1.00 44.31 160 THR A O 1
ATOM 1205 N N . GLY A 1 161 ? -17.281 12.635 -9.929 1.00 45.28 161 GLY A N 1
ATOM 1206 C CA . GLY A 1 161 ? -15.976 13.215 -9.629 1.00 45.28 161 GLY A CA 1
ATOM 1207 C C . GLY A 1 161 ? -15.328 12.484 -8.451 1.00 45.28 161 GLY A C 1
ATOM 1208 O O . GLY A 1 161 ? -16.045 11.842 -7.682 1.00 45.28 161 GLY A O 1
ATOM 1209 N N . PRO A 1 162 ? -13.996 12.562 -8.295 1.00 41.59 162 PRO A N 1
ATOM 1210 C CA . PRO A 1 162 ? -13.309 11.845 -7.227 1.00 41.59 162 PRO A CA 1
ATOM 1211 C C . PRO A 1 162 ? -14.040 12.091 -5.907 1.00 41.59 162 PRO A C 1
ATOM 1213 O O . PRO A 1 162 ? -14.229 13.253 -5.528 1.00 41.59 162 PRO A O 1
ATOM 1216 N N . ILE A 1 163 ? -14.471 11.016 -5.238 1.00 48.06 163 ILE A N 1
ATOM 1217 C CA . ILE A 1 163 ? -14.997 11.111 -3.876 1.00 48.06 163 ILE A CA 1
ATOM 1218 C C . ILE A 1 163 ? -13.811 11.517 -3.011 1.00 48.06 163 ILE A C 1
ATOM 1220 O O . ILE A 1 163 ? -12.988 10.706 -2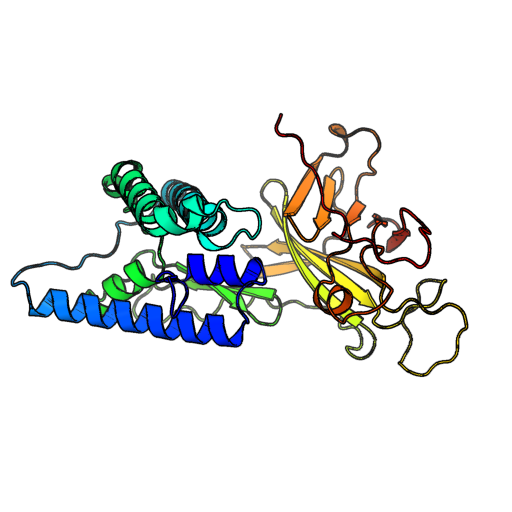.587 1.00 48.06 163 ILE A O 1
ATOM 1224 N N . LYS A 1 164 ? -13.659 12.828 -2.839 1.00 47.25 164 LYS A N 1
ATOM 1225 C CA . LYS A 1 164 ? -12.608 13.407 -2.021 1.00 47.25 164 LYS A CA 1
ATOM 1226 C C . LYS A 1 164 ? -13.037 13.250 -0.582 1.00 47.25 164 LYS A C 1
ATOM 1228 O O . LYS A 1 164 ? -13.734 14.112 -0.048 1.00 47.25 164 LYS A O 1
ATOM 1233 N N . PHE A 1 165 ? -12.547 12.196 0.055 1.00 51.59 165 PHE A N 1
ATOM 1234 C CA . PHE A 1 165 ? -12.581 12.094 1.505 1.00 51.59 165 PHE A CA 1
ATOM 1235 C C . PHE A 1 165 ? -11.688 13.197 2.073 1.00 51.59 165 PHE A C 1
ATOM 1237 O O . PHE A 1 165 ? -10.474 13.053 2.243 1.00 51.59 165 PHE A O 1
ATOM 1244 N N . THR A 1 166 ? -12.289 14.367 2.260 1.00 47.75 166 THR A N 1
ATOM 1245 C CA . THR A 1 166 ? -11.568 15.582 2.601 1.00 47.75 166 THR A CA 1
ATOM 1246 C C . THR A 1 166 ? -11.243 15.509 4.078 1.00 47.75 166 THR A C 1
ATOM 1248 O O . THR A 1 166 ? -12.117 15.512 4.940 1.00 47.75 166 THR A O 1
ATOM 1251 N N . LYS A 1 167 ? -9.955 15.397 4.383 1.00 52.41 167 LYS A N 1
ATOM 1252 C CA . LYS A 1 167 ? -9.476 15.341 5.756 1.00 52.41 167 LYS A CA 1
ATOM 1253 C C . LYS A 1 167 ? -9.442 16.754 6.342 1.00 52.41 167 LYS A C 1
ATOM 1255 O O . LYS A 1 167 ? -8.703 17.607 5.852 1.00 52.41 167 LYS A O 1
ATOM 1260 N N . SER A 1 168 ? -10.142 16.981 7.450 1.00 52.91 168 SER A N 1
ATOM 1261 C CA . SER A 1 168 ? -9.774 18.051 8.384 1.00 52.91 168 SER A CA 1
ATOM 1262 C C . SER A 1 168 ? -8.527 17.584 9.142 1.00 52.91 168 SER A C 1
ATOM 1264 O O . SER A 1 168 ? -8.609 16.934 10.184 1.00 52.91 168 SER A O 1
ATOM 1266 N N . ARG A 1 169 ? -7.346 17.769 8.537 1.00 61.47 169 ARG A N 1
ATOM 1267 C CA . ARG A 1 169 ? -6.073 17.361 9.145 1.00 61.47 169 ARG A CA 1
ATOM 1268 C C . ARG A 1 169 ? -5.598 18.461 10.082 1.00 61.47 169 ARG A C 1
ATOM 1270 O O . ARG A 1 169 ? -5.626 19.635 9.721 1.00 61.47 169 ARG A O 1
ATOM 1277 N N . LYS A 1 170 ? -5.080 18.073 11.245 1.00 63.25 170 LYS A N 1
ATOM 1278 C CA . LYS A 1 170 ? -4.192 18.945 12.013 1.00 63.25 170 LYS A CA 1
ATOM 1279 C C . LYS A 1 170 ? -2.889 19.052 11.223 1.00 63.25 170 LYS A C 1
ATOM 1281 O O . LYS A 1 170 ? -2.142 18.084 11.132 1.00 63.25 170 LYS A O 1
ATOM 1286 N N . TYR A 1 171 ? -2.686 20.183 10.555 1.00 61.41 171 TYR A N 1
ATOM 1287 C CA . TYR A 1 171 ? -1.440 20.445 9.847 1.00 61.41 171 TYR A CA 1
ATOM 1288 C C . TYR A 1 171 ? -0.375 20.834 10.861 1.00 61.41 171 TYR A C 1
ATOM 1290 O O . TYR A 1 171 ? -0.537 21.810 11.594 1.00 61.41 171 TYR A O 1
ATOM 1298 N N . TYR A 1 172 ? 0.696 20.054 10.883 1.00 68.81 172 TYR A N 1
ATOM 1299 C CA . TYR A 1 172 ? 1.927 20.424 11.556 1.00 68.81 172 TYR A CA 1
ATOM 1300 C C . TYR A 1 172 ? 2.863 21.097 10.540 1.00 68.81 172 TYR A C 1
ATOM 1302 O O . TYR A 1 172 ? 2.723 20.852 9.337 1.00 68.81 172 TYR A O 1
ATOM 1310 N N . PRO A 1 173 ? 3.766 21.990 10.979 1.00 73.62 173 PRO A N 1
ATOM 1311 C CA . PRO A 1 173 ? 4.711 22.640 10.077 1.00 73.62 173 PRO A CA 1
ATOM 1312 C C . PRO A 1 173 ? 5.560 21.595 9.345 1.00 73.62 173 PRO A C 1
ATOM 1314 O O . PRO A 1 173 ? 6.236 20.799 9.990 1.00 73.62 173 PRO A O 1
ATOM 1317 N N . ILE A 1 174 ? 5.524 21.606 8.009 1.00 70.06 174 ILE A N 1
ATOM 1318 C CA . ILE A 1 174 ? 6.228 20.631 7.147 1.00 70.06 174 ILE A CA 1
ATOM 1319 C C . ILE A 1 174 ? 7.750 20.711 7.349 1.00 70.06 174 ILE A C 1
ATOM 1321 O O . ILE A 1 174 ? 8.456 19.731 7.179 1.00 70.06 174 ILE A O 1
ATOM 1325 N N . GLU A 1 175 ? 8.250 21.873 7.770 1.00 75.56 175 GLU A N 1
ATOM 1326 C CA . GLU A 1 175 ? 9.660 22.087 8.117 1.00 75.56 175 GLU A CA 1
ATOM 1327 C C . GLU A 1 175 ? 10.115 21.285 9.347 1.00 75.56 175 GLU A C 1
ATOM 1329 O O . GLU A 1 175 ? 11.310 21.102 9.542 1.00 75.56 175 GLU A O 1
ATOM 1334 N N . LEU A 1 176 ? 9.176 20.842 10.189 1.00 80.00 176 LEU A N 1
ATOM 1335 C CA . LEU A 1 176 ? 9.455 20.117 11.430 1.00 80.00 176 LEU A CA 1
ATOM 1336 C C . LEU A 1 176 ? 9.019 18.653 11.366 1.00 80.00 176 LEU A C 1
ATOM 1338 O O . LEU A 1 176 ? 9.549 17.837 12.118 1.00 80.00 176 LEU A O 1
ATOM 1342 N N . PHE A 1 177 ? 8.031 18.329 10.525 1.00 83.94 177 PHE A N 1
ATOM 1343 C CA . PHE A 1 177 ? 7.383 17.024 10.526 1.00 83.94 177 PHE A CA 1
ATOM 1344 C C . PHE A 1 177 ? 7.156 16.463 9.125 1.00 83.94 177 PHE A C 1
ATOM 1346 O O . PHE A 1 177 ? 6.603 17.142 8.257 1.00 83.94 177 PHE A O 1
ATOM 1353 N N . SER A 1 178 ? 7.437 15.171 8.990 1.00 83.38 178 SER A N 1
ATOM 1354 C CA . SER A 1 178 ? 7.012 14.322 7.883 1.00 83.38 178 SER A CA 1
ATOM 1355 C C . SER A 1 178 ? 5.889 13.381 8.293 1.00 83.38 178 SER A C 1
ATOM 1357 O O . SER A 1 178 ? 5.704 13.031 9.461 1.00 83.38 178 SER A O 1
ATOM 1359 N N . ASP A 1 179 ? 5.098 12.995 7.299 1.00 85.12 179 ASP A N 1
ATOM 1360 C CA . ASP A 1 179 ? 3.831 12.312 7.481 1.00 85.12 179 ASP A CA 1
ATOM 1361 C C . ASP A 1 179 ? 3.808 10.973 6.740 1.00 85.12 179 ASP A C 1
ATOM 1363 O O . ASP A 1 179 ? 3.760 10.950 5.510 1.00 85.12 179 ASP A O 1
ATOM 1367 N N . THR A 1 180 ? 3.702 9.871 7.481 1.00 83.81 180 THR A N 1
ATOM 1368 C CA . THR A 1 180 ? 3.512 8.529 6.905 1.00 83.81 180 THR A CA 1
ATOM 1369 C C . THR A 1 180 ? 2.065 8.074 7.088 1.00 83.81 180 THR A C 1
ATOM 1371 O O . THR A 1 180 ? 1.458 8.262 8.148 1.00 83.81 180 THR A O 1
ATOM 1374 N N . LEU A 1 181 ? 1.478 7.508 6.033 1.00 84.31 181 LEU A N 1
ATOM 1375 C CA . LEU A 1 181 ? 0.064 7.135 5.963 1.00 84.31 181 LEU A CA 1
ATOM 1376 C C . LEU A 1 181 ? -0.081 5.613 5.930 1.00 84.31 181 LEU A C 1
ATOM 1378 O O . LEU A 1 181 ? 0.518 4.952 5.087 1.00 84.31 181 LEU A O 1
ATOM 1382 N N . TYR A 1 182 ? -0.946 5.078 6.787 1.00 82.94 182 TYR A N 1
ATOM 1383 C CA . TYR A 1 182 ? -1.258 3.653 6.851 1.00 82.94 182 TYR A CA 1
ATOM 1384 C C . TYR A 1 182 ? -2.757 3.436 6.717 1.00 82.94 182 TYR A C 1
ATOM 1386 O O . TYR A 1 182 ? -3.549 4.099 7.386 1.00 82.94 182 TYR A O 1
ATOM 1394 N N . ILE A 1 183 ? -3.147 2.464 5.898 1.00 83.38 183 ILE A N 1
ATOM 1395 C CA . ILE A 1 183 ? -4.518 1.958 5.871 1.00 83.38 183 ILE A CA 1
ATOM 1396 C C . ILE A 1 183 ? -4.534 0.648 6.650 1.00 83.38 183 ILE A C 1
ATOM 1398 O O . ILE A 1 183 ? -3.804 -0.284 6.318 1.00 83.38 183 ILE A O 1
ATOM 1402 N N . VAL A 1 184 ? -5.366 0.581 7.686 1.00 84.06 184 VAL A N 1
ATOM 1403 C CA . VAL A 1 184 ? -5.499 -0.597 8.544 1.00 84.06 184 VAL A CA 1
ATOM 1404 C C . VAL A 1 184 ? -6.943 -1.063 8.548 1.00 84.06 184 VAL A C 1
ATOM 1406 O O . VAL A 1 184 ? -7.850 -0.314 8.913 1.00 84.06 184 VAL A O 1
ATOM 1409 N N . LEU A 1 185 ? -7.152 -2.320 8.164 1.00 79.88 185 LEU A N 1
ATOM 1410 C CA . LEU A 1 185 ? -8.441 -2.986 8.313 1.00 79.88 185 LEU A CA 1
ATOM 1411 C C . LEU A 1 185 ? -8.590 -3.457 9.759 1.00 79.88 185 LEU A C 1
ATOM 1413 O O . LEU A 1 185 ? -7.736 -4.173 10.287 1.00 79.88 185 LEU A O 1
ATOM 1417 N N . SER A 1 186 ? -9.667 -3.034 10.410 1.00 84.19 186 SER A N 1
ATOM 1418 C CA . SER A 1 186 ? -9.950 -3.343 11.806 1.00 84.19 186 SER A CA 1
ATOM 1419 C C . SER A 1 186 ? -11.402 -3.775 11.951 1.00 84.19 186 SER A C 1
ATOM 1421 O O . SER A 1 186 ? -12.307 -2.946 11.999 1.00 84.19 186 SER A O 1
ATOM 1423 N N . SER A 1 187 ? -11.636 -5.088 12.032 1.00 82.88 187 SER A N 1
ATOM 1424 C CA . SER A 1 187 ? -12.991 -5.651 11.924 1.00 82.88 187 SER A CA 1
ATOM 1425 C C . SER A 1 187 ? -13.620 -5.268 10.579 1.00 82.88 187 SER A C 1
ATOM 1427 O O . SER A 1 187 ? -13.073 -5.620 9.540 1.00 82.88 187 SER A O 1
ATOM 1429 N N . ASP A 1 188 ? -14.715 -4.510 10.611 1.00 78.69 188 ASP A N 1
ATOM 1430 C CA . ASP A 1 188 ? -15.441 -3.999 9.452 1.00 78.69 188 ASP A CA 1
ATOM 1431 C C . ASP A 1 188 ? -15.095 -2.529 9.153 1.00 78.69 188 ASP A C 1
ATOM 1433 O O . ASP A 1 188 ? -15.660 -1.923 8.244 1.00 78.69 188 ASP A O 1
ATOM 1437 N N . ASP A 1 189 ? -14.167 -1.942 9.916 1.00 84.62 189 ASP A N 1
ATOM 1438 C CA . ASP A 1 189 ? -13.771 -0.547 9.782 1.00 84.62 189 ASP A CA 1
ATOM 1439 C C . ASP A 1 189 ? -12.472 -0.406 8.989 1.00 84.62 189 ASP A C 1
ATOM 1441 O O . ASP A 1 189 ? -11.496 -1.136 9.190 1.00 84.62 189 ASP A O 1
ATOM 1445 N N . ILE A 1 190 ? -12.439 0.611 8.130 1.00 85.12 190 ILE A N 1
ATOM 1446 C CA . ILE A 1 190 ? -11.227 1.062 7.450 1.00 85.12 190 ILE A CA 1
ATOM 1447 C C . ILE A 1 190 ? -10.677 2.248 8.235 1.00 85.12 190 ILE A C 1
ATOM 1449 O O . ILE A 1 190 ? -11.324 3.298 8.335 1.00 85.12 190 ILE A O 1
ATOM 1453 N N . LEU A 1 191 ? -9.486 2.069 8.803 1.00 87.81 191 LEU A N 1
ATOM 1454 C CA . LEU A 1 191 ? -8.784 3.102 9.549 1.00 87.81 191 LEU A CA 1
ATOM 1455 C C . LEU A 1 191 ? -7.661 3.696 8.700 1.00 87.81 191 LEU A C 1
ATOM 1457 O O . LEU A 1 191 ? -6.842 2.965 8.151 1.00 87.81 191 LEU A O 1
ATOM 1461 N N . LEU A 1 192 ? -7.598 5.022 8.640 1.00 87.12 192 LEU A N 1
ATOM 1462 C CA . LEU A 1 192 ? -6.429 5.760 8.184 1.00 87.12 192 LEU A CA 1
ATOM 1463 C C . LEU A 1 192 ? -5.643 6.187 9.415 1.00 87.12 192 LEU A C 1
ATOM 1465 O O . LEU A 1 192 ? -6.114 7.000 10.213 1.00 87.12 192 LEU A O 1
ATOM 1469 N N . VAL A 1 193 ? -4.441 5.653 9.560 1.00 90.62 193 VAL A N 1
ATOM 1470 C CA . VAL A 1 193 ? -3.517 6.049 10.613 1.00 90.62 193 VAL A CA 1
ATOM 1471 C C . VAL A 1 193 ? -2.446 6.933 10.014 1.00 90.62 193 VAL A C 1
ATOM 1473 O O . VAL A 1 193 ? -1.882 6.646 8.963 1.00 90.62 193 VAL A O 1
ATOM 1476 N N . VAL A 1 194 ? -2.185 8.036 10.692 1.00 89.69 194 VAL A N 1
ATOM 1477 C CA . VAL A 1 194 ? -1.192 9.017 10.301 1.00 89.69 194 VAL A CA 1
ATOM 1478 C C . VAL A 1 194 ? -0.117 9.045 11.359 1.00 89.69 194 VAL A C 1
ATOM 1480 O O . VAL A 1 194 ? -0.412 9.347 12.512 1.00 89.69 194 VAL A O 1
ATOM 1483 N N . ARG A 1 195 ? 1.112 8.752 10.955 1.00 91.62 195 ARG A N 1
ATOM 1484 C CA . ARG A 1 195 ? 2.311 8.874 11.777 1.00 91.62 195 ARG A CA 1
ATOM 1485 C C . ARG A 1 195 ? 2.975 10.208 11.479 1.00 91.62 195 ARG A C 1
ATOM 1487 O O . ARG A 1 195 ? 3.259 10.499 10.323 1.00 91.62 195 ARG A O 1
ATOM 1494 N N . HIS A 1 196 ? 3.211 10.987 12.526 1.00 90.50 196 HIS A N 1
ATOM 1495 C CA . HIS A 1 196 ? 3.947 12.242 12.473 1.00 90.50 196 HIS A CA 1
ATOM 1496 C C . HIS A 1 196 ? 5.367 12.003 12.983 1.00 90.50 196 HIS A C 1
ATOM 1498 O O . HIS A 1 196 ? 5.570 11.708 14.169 1.00 90.50 196 HIS A O 1
ATOM 1504 N N . ILE A 1 197 ? 6.333 12.121 12.080 1.00 89.44 197 ILE A N 1
ATOM 1505 C CA . ILE A 1 197 ? 7.758 11.925 12.333 1.00 89.44 197 ILE A CA 1
ATOM 1506 C C . ILE A 1 197 ? 8.405 13.303 12.383 1.00 89.44 197 ILE A C 1
ATOM 1508 O O . ILE A 1 197 ? 8.233 14.084 11.456 1.00 89.44 197 ILE A O 1
ATOM 1512 N N . GLY A 1 198 ? 9.102 13.626 13.468 1.00 88.31 198 GLY A N 1
ATOM 1513 C CA . GLY A 1 198 ? 9.897 14.848 13.536 1.00 88.31 198 GLY A CA 1
ATOM 1514 C C . GLY A 1 198 ? 11.202 14.676 12.762 1.00 88.31 198 GLY A C 1
ATOM 1515 O O . GLY A 1 198 ? 11.852 13.644 12.917 1.00 88.31 198 GLY A O 1
ATOM 1516 N N . GLU A 1 199 ? 11.574 15.673 11.959 1.00 85.38 199 GLU A N 1
ATOM 1517 C CA . GLU A 1 199 ? 12.798 15.662 11.137 1.00 85.38 199 GLU A CA 1
ATOM 1518 C C . GLU A 1 199 ? 14.078 15.864 11.950 1.00 85.38 199 GLU A C 1
ATOM 1520 O O . GLU A 1 199 ? 15.134 15.406 11.554 1.00 85.38 199 GLU A O 1
ATOM 1525 N N . PHE A 1 200 ? 13.997 16.519 13.104 1.00 85.56 200 PHE A N 1
ATOM 1526 C CA . PHE A 1 200 ? 15.072 16.578 14.091 1.00 85.56 200 PHE A CA 1
ATOM 1527 C C . PHE A 1 200 ? 14.412 16.581 15.454 1.00 85.56 200 PHE A C 1
ATOM 1529 O O . PHE A 1 200 ? 13.543 17.417 15.708 1.00 85.56 200 PHE A O 1
ATOM 1536 N N . VAL A 1 201 ? 14.754 15.622 16.311 1.00 85.38 201 VAL A N 1
ATOM 1537 C CA . VAL A 1 201 ? 14.034 15.422 17.573 1.00 85.38 201 VAL A CA 1
ATOM 1538 C C . VAL A 1 201 ? 15.009 15.390 18.734 1.00 85.38 201 VAL A C 1
ATOM 1540 O O . VAL A 1 201 ? 15.945 14.594 18.746 1.00 85.38 201 VAL A O 1
ATOM 1543 N N . THR A 1 202 ? 14.781 16.248 19.719 1.00 82.06 202 THR A N 1
ATOM 1544 C CA . THR A 1 202 ? 15.530 16.266 20.980 1.00 82.06 202 THR A CA 1
ATOM 1545 C C . THR A 1 202 ? 15.224 15.024 21.820 1.00 82.06 202 THR A C 1
ATOM 1547 O O . THR A 1 202 ? 14.230 14.323 21.607 1.00 82.06 202 THR A O 1
ATOM 1550 N N . GLU A 1 203 ? 16.051 14.739 22.822 1.00 75.94 203 GLU A N 1
ATOM 1551 C CA . GLU A 1 203 ? 15.869 13.576 23.702 1.00 75.94 203 GLU A CA 1
ATOM 1552 C C . GLU A 1 203 ? 14.506 13.564 24.425 1.00 75.94 203 GLU A C 1
ATOM 1554 O O . GLU A 1 203 ? 13.908 12.505 24.617 1.00 75.94 203 GLU A O 1
ATOM 1559 N N . ASP A 1 204 ? 13.955 14.741 24.740 1.00 75.69 204 ASP A N 1
ATOM 1560 C CA . ASP A 1 204 ? 12.626 14.908 25.341 1.00 75.69 204 ASP A CA 1
ATOM 1561 C C . ASP A 1 204 ? 11.455 14.791 24.341 1.00 75.69 204 ASP A C 1
ATOM 1563 O O . ASP A 1 204 ? 10.294 14.943 24.725 1.00 75.69 204 ASP A O 1
ATOM 1567 N N . GLY A 1 205 ? 11.735 14.482 23.070 1.00 77.12 205 GLY A N 1
ATOM 1568 C CA . GLY A 1 205 ? 10.728 14.176 22.054 1.00 77.12 205 GLY A CA 1
ATOM 1569 C C . GLY A 1 205 ? 10.132 15.394 21.344 1.00 77.12 205 GLY A C 1
ATOM 1570 O O . GLY A 1 205 ? 9.066 15.274 20.734 1.00 77.12 205 GLY A O 1
ATOM 1571 N N . ARG A 1 206 ? 10.778 16.566 21.416 1.00 82.81 206 ARG A N 1
ATOM 1572 C CA . ARG A 1 206 ? 10.341 17.773 20.697 1.00 82.81 206 ARG A CA 1
ATOM 1573 C C . ARG A 1 206 ? 10.993 17.851 19.320 1.00 82.81 206 ARG A C 1
ATOM 1575 O O . ARG A 1 206 ? 12.197 17.668 19.193 1.00 82.81 206 ARG A O 1
ATOM 1582 N N . ALA A 1 207 ? 10.191 18.148 18.298 1.00 84.62 207 ALA A N 1
ATOM 1583 C CA . ALA A 1 207 ? 10.709 18.441 16.967 1.00 84.62 207 ALA A CA 1
ATOM 1584 C C . ALA A 1 207 ? 11.294 19.861 16.928 1.00 84.62 207 ALA A C 1
ATOM 1586 O O . ALA A 1 207 ? 10.647 20.800 17.403 1.00 84.62 207 ALA A O 1
ATOM 1587 N N . ILE A 1 208 ? 12.487 20.003 16.360 1.00 84.31 208 ILE A N 1
ATOM 1588 C CA . ILE A 1 208 ? 13.248 21.255 16.263 1.00 84.31 208 ILE A CA 1
ATOM 1589 C C . ILE A 1 208 ? 13.668 21.531 14.817 1.00 84.31 208 ILE A C 1
ATOM 1591 O O . ILE A 1 208 ? 13.624 20.645 13.964 1.00 84.31 208 ILE A O 1
ATOM 1595 N N . HIS A 1 209 ? 14.053 22.776 14.537 1.00 82.12 209 HIS A N 1
ATOM 1596 C CA . HIS A 1 209 ? 14.541 23.168 13.218 1.00 82.12 209 HIS A CA 1
ATOM 1597 C C . HIS A 1 209 ? 16.009 22.775 13.015 1.00 82.12 209 HIS A C 1
ATOM 1599 O O . HIS A 1 209 ? 16.800 22.702 13.958 1.00 82.12 209 HIS A O 1
ATOM 1605 N N . GLU A 1 210 ? 16.384 22.577 11.753 1.00 70.00 210 GLU A N 1
ATOM 1606 C CA . GLU A 1 210 ? 17.766 22.328 11.352 1.00 70.00 210 GLU A CA 1
ATOM 1607 C C . GLU A 1 210 ? 18.684 23.486 11.797 1.00 70.00 210 GLU A C 1
ATOM 1609 O O . GLU A 1 210 ? 18.431 24.653 11.490 1.00 70.00 210 GLU A O 1
ATOM 1614 N N . GLY A 1 211 ? 19.761 23.166 12.522 1.00 64.19 211 GLY A N 1
ATOM 1615 C CA . GLY A 1 211 ? 20.763 24.139 12.980 1.00 64.19 211 GLY A CA 1
ATOM 1616 C C . GLY A 1 211 ? 20.628 24.608 14.433 1.00 64.19 211 GLY A C 1
ATOM 1617 O O . GLY A 1 211 ? 21.474 25.379 14.891 1.00 64.19 211 GLY A O 1
ATOM 1618 N N . GLU A 1 212 ? 19.626 24.142 15.182 1.00 65.38 212 GLU A N 1
ATOM 1619 C CA . GLU A 1 212 ? 19.618 24.288 16.642 1.00 65.38 212 GLU A CA 1
ATOM 1620 C C . GLU A 1 212 ? 20.665 23.341 17.265 1.00 65.38 212 GLU A C 1
ATOM 1622 O O . GLU A 1 212 ? 20.669 22.143 16.997 1.00 65.38 212 GLU A O 1
ATOM 1627 N N . CYS A 1 213 ? 21.604 23.884 18.051 1.00 54.91 213 CYS A N 1
ATOM 1628 C CA . CYS A 1 213 ? 22.685 23.109 18.668 1.00 54.91 213 CYS A CA 1
ATOM 1629 C C . CYS A 1 213 ? 22.223 22.476 19.986 1.00 54.91 213 CYS A C 1
ATOM 1631 O O . CYS A 1 213 ? 22.173 23.159 21.011 1.00 54.91 213 CYS A O 1
ATOM 1633 N N . ASP A 1 214 ? 21.960 21.174 19.956 1.00 60.84 214 ASP A N 1
ATOM 1634 C CA . ASP A 1 214 ? 21.848 20.318 21.136 1.00 60.84 214 ASP A CA 1
ATOM 1635 C C . ASP A 1 214 ? 22.735 19.077 20.931 1.00 60.84 214 ASP A C 1
ATOM 1637 O O . ASP A 1 214 ? 22.886 18.583 19.810 1.00 60.84 214 ASP A O 1
ATOM 1641 N N . ASP A 1 215 ? 23.371 18.602 22.000 1.00 59.81 215 ASP A N 1
ATOM 1642 C CA . ASP A 1 215 ? 24.382 17.540 21.938 1.00 59.81 215 ASP A CA 1
ATOM 1643 C C . ASP A 1 215 ? 23.749 16.146 21.709 1.00 59.81 215 ASP A C 1
ATOM 1645 O O . ASP A 1 215 ? 24.454 15.210 21.323 1.00 59.81 215 ASP A O 1
ATOM 1649 N N . SER A 1 216 ? 22.427 15.991 21.905 1.00 71.25 216 SER A N 1
ATOM 1650 C CA . SER A 1 216 ? 21.683 14.723 21.753 1.00 71.25 216 SER A CA 1
ATOM 1651 C C . SER A 1 216 ? 20.469 14.804 20.804 1.00 71.25 216 SER A C 1
ATOM 1653 O O . SER A 1 216 ? 19.352 14.404 21.137 1.00 71.25 216 SER A O 1
ATOM 1655 N N . ILE A 1 217 ? 20.679 15.283 19.571 1.00 77.81 217 ILE A N 1
ATOM 1656 C CA . ILE A 1 217 ? 19.625 15.333 18.538 1.00 77.81 217 ILE A CA 1
ATOM 1657 C C . ILE A 1 217 ? 19.516 13.996 17.793 1.00 77.81 217 ILE A C 1
ATOM 1659 O O . ILE A 1 217 ? 20.487 13.492 17.227 1.00 77.81 217 ILE A O 1
ATOM 1663 N N . CYS A 1 218 ? 18.306 13.440 17.744 1.00 80.88 218 CYS A N 1
ATOM 1664 C CA . CYS A 1 218 ? 17.968 12.310 16.884 1.00 80.88 218 CYS A CA 1
ATOM 1665 C C . CYS A 1 218 ? 17.665 12.802 15.454 1.00 80.88 218 CYS A C 1
ATOM 1667 O O . CYS A 1 218 ? 16.842 13.712 15.307 1.00 80.88 218 CYS A O 1
ATOM 1669 N N . PRO A 1 219 ? 18.249 12.178 14.408 1.00 83.50 219 PRO A N 1
ATOM 1670 C CA . PRO A 1 219 ? 18.020 12.556 13.009 1.00 83.50 219 PRO A CA 1
ATOM 1671 C C . PRO A 1 219 ? 16.585 12.408 12.516 1.00 83.50 219 PRO A C 1
ATOM 1673 O O . PRO A 1 219 ? 16.249 12.974 11.494 1.00 83.50 219 PRO A O 1
ATOM 1676 N N . TYR A 1 220 ? 15.770 11.590 13.177 1.00 87.62 220 TYR A N 1
ATOM 1677 C CA . TYR A 1 220 ? 14.317 11.589 13.053 1.00 87.62 220 TYR A CA 1
ATOM 1678 C C . TYR A 1 220 ? 13.730 10.739 14.180 1.00 87.62 220 TYR A C 1
ATOM 1680 O O . TYR A 1 220 ? 14.401 9.847 14.710 1.00 87.62 220 TYR A O 1
ATOM 1688 N N . ARG A 1 221 ? 12.476 10.998 14.564 1.00 89.19 221 ARG A N 1
ATOM 1689 C CA . ARG A 1 221 ? 11.750 10.149 15.524 1.00 89.19 221 ARG A CA 1
ATOM 1690 C C . ARG A 1 221 ? 10.246 10.370 15.456 1.00 89.19 221 ARG A C 1
ATOM 1692 O O . ARG A 1 221 ? 9.779 11.480 15.208 1.00 89.19 221 ARG A O 1
ATOM 1699 N N . THR A 1 222 ? 9.468 9.333 15.743 1.00 91.81 222 THR A N 1
ATOM 1700 C CA . THR A 1 222 ? 8.011 9.444 15.827 1.00 91.81 222 THR A CA 1
ATOM 1701 C C . THR A 1 222 ? 7.584 10.232 17.047 1.00 91.81 222 THR A C 1
ATOM 1703 O O . THR A 1 222 ? 7.918 9.885 18.181 1.00 91.81 222 THR A O 1
ATOM 1706 N N . VAL A 1 223 ? 6.779 11.263 16.806 1.00 90.25 223 VAL A N 1
ATOM 1707 C CA . VAL A 1 223 ? 6.280 12.159 17.851 1.00 90.25 223 VAL A CA 1
ATOM 1708 C C . VAL A 1 223 ? 4.831 11.839 18.196 1.00 90.25 223 VAL A C 1
ATOM 1710 O O . VAL A 1 223 ? 4.446 11.876 19.365 1.00 90.25 223 VAL A O 1
ATOM 1713 N N . LYS A 1 224 ? 4.002 11.523 17.194 1.00 91.31 224 LYS A N 1
ATOM 1714 C CA . LYS A 1 224 ? 2.558 11.372 17.400 1.00 91.31 224 LYS A CA 1
ATOM 1715 C C . LYS A 1 224 ? 1.885 10.546 16.311 1.00 91.31 224 LYS A C 1
ATOM 1717 O O . LYS A 1 224 ? 2.367 10.477 15.184 1.00 91.31 224 LYS A O 1
ATOM 1722 N N . PHE A 1 225 ? 0.714 10.006 16.641 1.00 93.69 225 PHE A N 1
ATOM 1723 C CA . PHE A 1 225 ? -0.227 9.467 15.670 1.00 93.69 225 PHE A CA 1
ATOM 1724 C C . PHE A 1 225 ? -1.585 10.162 15.748 1.00 93.69 225 PHE A C 1
ATOM 1726 O O . PHE A 1 225 ? -2.050 10.509 16.835 1.00 93.69 225 PHE A O 1
ATOM 1733 N N . ASP A 1 226 ? -2.235 10.298 14.597 1.00 91.69 226 ASP A N 1
ATOM 1734 C CA . ASP A 1 226 ? -3.655 10.620 14.489 1.00 91.69 226 ASP A CA 1
ATOM 1735 C C . ASP A 1 226 ? -4.370 9.473 13.758 1.00 91.69 226 ASP A C 1
ATOM 1737 O O . ASP A 1 226 ? -3.919 9.011 12.707 1.00 91.69 226 ASP A O 1
ATOM 1741 N N . VAL A 1 227 ? -5.491 9.003 14.308 1.00 92.44 227 VAL A N 1
ATOM 1742 C CA . VAL A 1 227 ? -6.275 7.895 13.744 1.00 92.44 227 VAL A CA 1
ATOM 1743 C C . VAL A 1 227 ? -7.611 8.415 13.247 1.00 92.44 227 VAL A C 1
ATOM 1745 O O . VAL A 1 227 ? -8.278 9.196 13.925 1.00 92.44 227 VAL A O 1
ATOM 1748 N N . TYR A 1 228 ? -8.024 7.943 12.079 1.00 89.12 228 TYR A N 1
ATOM 1749 C CA . TYR A 1 228 ? -9.296 8.285 11.469 1.00 89.12 228 TYR A CA 1
ATOM 1750 C C . TYR A 1 228 ? -10.010 7.028 11.002 1.00 89.12 228 TYR A C 1
ATOM 1752 O O . TYR A 1 228 ? -9.380 6.092 10.525 1.00 89.12 228 TYR A O 1
ATOM 1760 N N . LYS A 1 229 ? -11.332 7.026 11.107 1.00 89.25 229 LYS A N 1
ATOM 1761 C CA . LYS A 1 229 ? -12.210 5.983 10.588 1.00 89.25 229 LYS A CA 1
ATOM 1762 C C . LYS A 1 229 ? -12.960 6.521 9.381 1.00 89.25 229 LYS A C 1
ATOM 1764 O O . LYS A 1 229 ? -13.459 7.645 9.427 1.00 89.25 229 LYS A O 1
ATOM 1769 N N . MET A 1 230 ? -13.050 5.721 8.326 1.00 82.25 230 MET A N 1
ATOM 1770 C CA . MET A 1 230 ? -13.847 6.073 7.156 1.00 82.25 230 MET A CA 1
ATOM 1771 C C . MET A 1 230 ? -15.338 5.896 7.459 1.00 82.25 230 MET A C 1
ATOM 1773 O O . MET A 1 230 ? -15.771 4.806 7.837 1.00 82.25 230 MET A O 1
ATOM 1777 N N . ASP A 1 231 ? -16.126 6.954 7.274 1.00 81.00 231 ASP A N 1
ATOM 1778 C CA . ASP A 1 231 ? -17.586 6.879 7.245 1.00 81.00 231 ASP A CA 1
ATOM 1779 C C . ASP A 1 231 ? -18.058 6.909 5.789 1.00 81.00 231 ASP A C 1
ATOM 1781 O O . ASP A 1 231 ? -18.084 7.956 5.143 1.00 81.00 231 ASP A O 1
ATOM 1785 N N . LEU A 1 232 ? -18.436 5.737 5.276 1.00 72.12 232 LEU A N 1
ATOM 1786 C CA . LEU A 1 232 ? -18.926 5.573 3.906 1.00 72.12 232 LEU A CA 1
ATOM 1787 C C . LEU A 1 232 ? -20.260 6.287 3.651 1.00 72.12 232 LEU A C 1
ATOM 1789 O O . LEU A 1 232 ? -20.553 6.604 2.506 1.00 72.12 232 LEU A O 1
ATOM 1793 N N . ASN A 1 233 ? -21.068 6.553 4.684 1.00 75.56 233 ASN A N 1
ATOM 1794 C CA . ASN A 1 233 ? -22.345 7.250 4.506 1.00 75.56 233 ASN A CA 1
ATOM 1795 C C . ASN A 1 233 ? -22.155 8.762 4.364 1.00 75.56 233 ASN A C 1
ATOM 1797 O O . ASN A 1 233 ? -22.983 9.433 3.754 1.00 75.56 233 ASN A O 1
ATOM 1801 N N . ARG A 1 234 ? -21.106 9.301 4.995 1.00 70.94 234 ARG A N 1
ATOM 1802 C CA . ARG A 1 234 ? -20.787 10.736 4.990 1.00 70.94 234 ARG A CA 1
ATOM 1803 C C . ARG A 1 234 ? -19.701 11.109 3.994 1.00 70.94 234 ARG A C 1
ATOM 1805 O O . ARG A 1 234 ? -19.497 12.293 3.771 1.00 70.94 234 ARG A O 1
ATOM 1812 N N . GLU A 1 235 ? -19.011 10.116 3.439 1.00 71.19 235 GLU A N 1
ATOM 1813 C CA . GLU A 1 235 ? -17.834 10.303 2.590 1.00 71.19 235 GLU A CA 1
ATOM 1814 C C . GLU A 1 235 ? -16.716 11.098 3.298 1.00 71.19 235 GLU A C 1
ATOM 1816 O O . GLU A 1 235 ? -15.980 11.881 2.696 1.00 71.19 235 GLU A O 1
ATOM 1821 N N . GLU A 1 236 ? -16.561 10.886 4.610 1.00 76.31 236 GLU A N 1
ATOM 1822 C CA . GLU A 1 236 ? -15.657 11.659 5.468 1.00 76.31 236 GLU A CA 1
ATOM 1823 C C . GLU A 1 236 ? -14.776 10.773 6.360 1.00 76.31 236 GLU A C 1
ATOM 1825 O O . GLU A 1 236 ? -15.129 9.653 6.737 1.00 76.31 236 GLU A O 1
ATOM 1830 N N . TRP A 1 237 ? -13.616 11.316 6.739 1.00 80.06 237 TRP A N 1
ATOM 1831 C CA . TRP A 1 237 ? -12.737 10.740 7.756 1.00 80.06 237 TRP A CA 1
ATOM 1832 C C . TRP A 1 237 ? -13.094 11.296 9.135 1.00 80.06 237 TRP A C 1
ATOM 1834 O O . TRP A 1 237 ? -12.919 12.487 9.396 1.00 80.06 237 TRP A O 1
ATOM 1844 N N . LEU A 1 238 ? -13.537 10.429 10.042 1.00 87.19 238 LEU A N 1
ATOM 1845 C CA . LEU A 1 238 ? -13.872 10.792 11.416 1.00 87.19 238 LEU A CA 1
ATOM 1846 C C . LEU A 1 238 ? -12.693 10.499 12.347 1.00 87.19 238 LEU A C 1
ATOM 1848 O O . LEU A 1 238 ? -12.200 9.376 12.379 1.00 87.19 238 LEU A O 1
ATOM 1852 N N . GLU A 1 239 ? -12.242 11.496 13.114 1.00 89.25 239 GLU A N 1
ATOM 1853 C CA . GLU A 1 239 ? -11.161 11.323 14.099 1.00 89.25 239 GLU A CA 1
ATOM 1854 C C . GLU A 1 239 ? -11.562 10.282 15.158 1.00 89.25 239 GLU A C 1
ATOM 1856 O O . GLU A 1 239 ? -12.613 10.378 15.799 1.00 89.25 239 GLU A O 1
ATOM 1861 N N . VAL A 1 240 ? -10.696 9.292 15.359 1.00 91.38 240 VAL A N 1
ATOM 1862 C CA . VAL A 1 240 ? -10.858 8.224 16.343 1.00 91.38 240 VAL A CA 1
ATOM 1863 C C . VAL A 1 240 ? -10.014 8.558 17.563 1.00 91.38 240 VAL A C 1
ATOM 1865 O O . VAL A 1 240 ? -8.789 8.607 17.499 1.00 91.38 240 VAL A O 1
ATOM 1868 N N . LYS A 1 241 ? -10.681 8.755 18.702 1.00 92.19 241 LYS A N 1
ATOM 1869 C CA . LYS A 1 241 ? -10.022 9.047 19.988 1.00 92.19 241 LYS A CA 1
ATOM 1870 C C . LYS A 1 241 ? -9.717 7.799 20.820 1.00 92.19 241 LYS A C 1
ATOM 1872 O O . LYS A 1 241 ? -8.968 7.880 21.784 1.00 92.19 241 LYS A O 1
ATOM 1877 N N . SER A 1 242 ? -10.330 6.666 20.482 1.00 93.94 242 SER A N 1
ATOM 1878 C CA . SER A 1 242 ? -10.153 5.394 21.182 1.00 93.94 242 SER A CA 1
ATOM 1879 C C . SER A 1 242 ? -10.347 4.230 20.216 1.00 93.94 242 SER A C 1
ATOM 1881 O O . SER A 1 242 ? -11.346 4.179 19.501 1.00 93.94 242 SER A O 1
ATOM 1883 N N . LEU A 1 243 ? -9.417 3.280 20.239 1.00 93.06 243 LEU A N 1
ATOM 1884 C CA . LEU A 1 243 ? -9.511 1.973 19.584 1.00 93.06 243 LEU A CA 1
ATOM 1885 C C . LEU A 1 243 ? -10.200 0.928 20.479 1.00 93.06 243 LEU A C 1
ATOM 1887 O O . LEU A 1 243 ? -10.340 -0.226 20.082 1.00 93.06 243 LEU A O 1
ATOM 1891 N N . ASN A 1 244 ? -10.629 1.319 21.682 1.00 92.31 244 ASN A N 1
ATOM 1892 C CA . ASN A 1 244 ? -11.250 0.453 22.682 1.00 92.31 244 ASN A CA 1
ATOM 1893 C C . ASN A 1 244 ? -10.340 -0.727 23.059 1.00 92.31 244 ASN A C 1
ATOM 1895 O O . ASN A 1 244 ? -9.234 -0.521 23.552 1.00 92.31 244 ASN A O 1
ATOM 1899 N N . ASP A 1 245 ? -10.795 -1.958 22.844 1.00 93.19 245 ASP A N 1
ATOM 1900 C CA . ASP A 1 245 ? -10.084 -3.197 23.154 1.00 93.19 245 ASP A CA 1
ATOM 1901 C C . ASP A 1 245 ? -9.134 -3.648 22.035 1.00 93.19 245 ASP A C 1
ATOM 1903 O O . ASP A 1 245 ? -8.618 -4.765 22.081 1.00 93.19 245 ASP A O 1
ATOM 1907 N N . ARG A 1 246 ? -8.883 -2.797 21.035 1.00 94.19 246 ARG A N 1
ATOM 1908 C CA . ARG A 1 246 ? -8.018 -3.114 19.897 1.00 94.19 246 ARG A CA 1
ATOM 1909 C C . ARG A 1 246 ? -6.629 -2.511 20.006 1.00 94.19 246 ARG A C 1
ATOM 1911 O O . ARG A 1 246 ? -6.397 -1.508 20.684 1.00 94.19 246 ARG A O 1
ATOM 1918 N N . ILE A 1 247 ? -5.720 -3.153 19.285 1.00 95.06 247 ILE A N 1
ATOM 1919 C CA . ILE A 1 247 ? -4.322 -2.771 19.123 1.00 95.06 247 ILE A CA 1
ATOM 1920 C C . ILE A 1 247 ? -4.047 -2.682 17.626 1.00 95.06 247 ILE A C 1
ATOM 1922 O O . ILE A 1 247 ? -4.534 -3.521 16.860 1.00 95.06 247 ILE A O 1
ATOM 1926 N N . LEU A 1 248 ? -3.286 -1.672 17.212 1.00 94.81 248 LEU A N 1
ATOM 1927 C CA . LEU A 1 248 ? -2.767 -1.578 15.848 1.00 94.81 248 LEU A CA 1
ATOM 1928 C C . LEU A 1 248 ? -1.272 -1.874 15.851 1.00 94.81 248 LEU A C 1
ATOM 1930 O O . LEU A 1 248 ? -0.559 -1.417 16.741 1.00 94.81 248 LEU A O 1
ATOM 1934 N N . PHE A 1 249 ? -0.816 -2.597 14.838 1.00 92.38 249 PHE A N 1
ATOM 1935 C CA . PHE A 1 249 ? 0.593 -2.809 14.538 1.00 92.38 249 PHE A CA 1
ATOM 1936 C C . PHE A 1 249 ? 0.889 -2.156 13.195 1.00 92.38 249 PHE A C 1
ATOM 1938 O O . PHE A 1 249 ? 0.191 -2.438 12.222 1.00 92.38 249 PHE A O 1
ATOM 1945 N N . LEU A 1 250 ? 1.876 -1.264 13.159 1.00 91.12 250 LEU A N 1
ATOM 1946 C CA . LEU A 1 250 ? 2.286 -0.509 11.975 1.00 91.12 250 LEU A CA 1
ATOM 1947 C C . LEU A 1 250 ? 3.763 -0.763 11.690 1.00 91.12 250 LEU A C 1
ATOM 1949 O O . LEU A 1 250 ? 4.587 -0.730 12.603 1.00 91.12 250 LEU A O 1
ATOM 1953 N N . GLY A 1 251 ? 4.114 -1.008 10.440 1.00 82.94 251 GLY A N 1
ATOM 1954 C CA . GLY A 1 251 ? 5.502 -1.171 10.035 1.00 82.94 251 GLY A CA 1
ATOM 1955 C C . GLY A 1 251 ? 5.622 -1.360 8.533 1.00 82.94 251 GLY A C 1
ATOM 1956 O O . GLY A 1 251 ? 4.619 -1.540 7.836 1.00 82.94 251 GLY A O 1
ATOM 1957 N N . GLY A 1 252 ? 6.864 -1.364 8.049 1.00 69.75 252 GLY A N 1
ATOM 1958 C CA . GLY A 1 252 ? 7.162 -1.342 6.617 1.00 69.75 252 GLY A CA 1
ATOM 1959 C C . GLY A 1 252 ? 6.703 -2.582 5.849 1.00 69.75 252 GLY A C 1
ATOM 1960 O O . GLY A 1 252 ? 6.530 -2.514 4.637 1.00 69.75 252 GLY A O 1
ATOM 1961 N N . ASN A 1 253 ? 6.483 -3.714 6.527 1.00 68.38 253 ASN A N 1
ATOM 1962 C CA . ASN A 1 253 ? 6.004 -4.940 5.890 1.00 68.38 253 ASN A CA 1
ATOM 1963 C C . ASN A 1 253 ? 4.474 -5.028 5.831 1.00 68.38 253 ASN A C 1
ATOM 1965 O O . ASN A 1 253 ? 3.915 -5.395 4.799 1.00 68.38 253 ASN A O 1
ATOM 1969 N N . GLN A 1 254 ? 3.794 -4.745 6.942 1.00 70.25 254 GLN A N 1
ATOM 1970 C CA . GLN A 1 254 ? 2.347 -4.871 7.044 1.00 70.25 254 GLN A CA 1
ATOM 1971 C C . GLN A 1 254 ? 1.815 -4.012 8.187 1.00 70.25 254 GLN A C 1
ATOM 1973 O O . GLN A 1 254 ? 2.459 -3.853 9.223 1.00 70.25 254 GLN A O 1
ATOM 1978 N N . SER A 1 255 ? 0.594 -3.513 8.006 1.00 81.62 255 SER A N 1
ATOM 1979 C CA . SER A 1 255 ? -0.188 -2.899 9.074 1.00 81.62 255 SER A CA 1
ATOM 1980 C C . SER A 1 255 ? -1.458 -3.702 9.328 1.00 81.62 255 SER A C 1
ATOM 1982 O O . SER A 1 255 ? -2.171 -4.048 8.386 1.00 81.62 255 SER A O 1
ATOM 1984 N N . PHE A 1 256 ? -1.741 -4.025 10.587 1.00 85.56 256 PHE A N 1
ATOM 1985 C CA . PHE A 1 256 ? -2.873 -4.878 10.953 1.00 85.56 256 PHE A CA 1
ATOM 1986 C C . PHE A 1 256 ? -3.445 -4.525 12.331 1.00 85.56 256 PHE A C 1
ATOM 1988 O O . PHE A 1 256 ? -2.817 -3.826 13.130 1.00 85.56 256 PHE A O 1
ATOM 1995 N N . SER A 1 257 ? -4.665 -4.995 12.604 1.00 90.69 257 SER A N 1
ATOM 1996 C CA . SER A 1 257 ? -5.355 -4.804 13.881 1.00 90.69 257 SER A CA 1
ATOM 1997 C C . SER A 1 257 ? -5.677 -6.135 14.546 1.00 90.69 257 SER A C 1
ATOM 1999 O O . SER A 1 257 ? -6.113 -7.077 13.888 1.00 90.69 257 SER A O 1
ATOM 2001 N N . VAL A 1 258 ? -5.530 -6.178 15.869 1.00 90.12 258 VAL A N 1
ATOM 2002 C CA . VAL A 1 258 ? -5.827 -7.344 16.709 1.00 90.12 258 VAL A CA 1
ATOM 2003 C C . VAL A 1 258 ? -6.588 -6.943 17.970 1.00 90.12 258 VAL A C 1
ATOM 2005 O O . VAL A 1 258 ? -6.598 -5.779 18.378 1.00 90.12 258 VAL A O 1
ATOM 2008 N N . LEU A 1 259 ? -7.236 -7.925 18.590 1.00 92.12 259 LEU A N 1
ATOM 2009 C CA . LEU A 1 259 ? -7.934 -7.792 19.866 1.00 92.12 259 LEU A CA 1
ATOM 2010 C C . LEU A 1 259 ? -6.946 -7.953 21.028 1.00 92.12 259 LEU A C 1
ATOM 2012 O O . LEU A 1 259 ? -6.213 -8.935 21.106 1.00 92.12 259 LEU A O 1
ATOM 2016 N N . ALA A 1 260 ? -6.959 -7.021 21.980 1.00 92.25 260 ALA A N 1
ATOM 2017 C CA . ALA A 1 260 ? -6.042 -7.034 23.120 1.00 92.25 260 ALA A CA 1
ATOM 2018 C C . ALA A 1 260 ? -6.227 -8.252 24.031 1.00 92.25 260 ALA A C 1
ATOM 2020 O O . ALA A 1 260 ? -5.260 -8.759 24.594 1.00 92.25 260 ALA A O 1
ATOM 2021 N N . LYS A 1 261 ? -7.460 -8.755 24.147 1.00 91.19 261 LYS A N 1
ATOM 2022 C CA . LYS A 1 261 ? -7.769 -9.962 24.927 1.00 91.19 261 LYS A CA 1
ATOM 2023 C C . LYS A 1 261 ? -7.070 -11.223 24.397 1.00 91.19 261 LYS A C 1
ATOM 2025 O O . LYS A 1 261 ? -6.809 -12.125 25.186 1.00 91.19 261 LYS A O 1
ATOM 2030 N N . ASP A 1 262 ? -6.757 -11.266 23.102 1.00 89.69 262 ASP A N 1
ATOM 2031 C CA . ASP A 1 262 ? -6.167 -12.440 22.452 1.00 89.69 262 ASP A CA 1
ATOM 2032 C C . ASP A 1 262 ? -4.629 -12.420 22.544 1.00 89.69 262 ASP A C 1
ATOM 2034 O O . ASP A 1 262 ? -3.965 -13.429 22.301 1.00 89.69 262 ASP A O 1
ATOM 2038 N N . HIS A 1 263 ? -4.044 -11.284 22.947 1.00 87.81 263 HIS A N 1
ATOM 2039 C CA . HIS A 1 263 ? -2.598 -11.076 23.032 1.00 87.81 263 HIS A CA 1
ATOM 2040 C C . HIS A 1 263 ? -2.189 -10.491 24.395 1.00 87.81 263 HIS A C 1
ATOM 2042 O O . HIS A 1 263 ? -1.878 -9.298 24.509 1.00 87.81 263 HIS A O 1
ATOM 2048 N N . PRO A 1 264 ? -2.168 -11.329 25.452 1.00 82.62 264 PRO A N 1
ATOM 2049 C CA . PRO A 1 264 ? -1.757 -10.901 26.783 1.00 82.62 264 PRO A CA 1
ATOM 2050 C C . PRO A 1 264 ? -0.311 -10.384 26.761 1.00 82.62 264 PRO A C 1
ATOM 2052 O O . PRO A 1 264 ? 0.597 -11.062 26.291 1.00 82.62 264 PRO A O 1
ATOM 2055 N N . GLY A 1 265 ? -0.101 -9.170 27.274 1.00 85.19 265 GLY A N 1
ATOM 2056 C CA . GLY A 1 265 ? 1.196 -8.476 27.268 1.00 85.19 265 GLY A CA 1
ATOM 2057 C C . GLY A 1 265 ? 1.197 -7.190 26.441 1.00 85.19 265 GLY A C 1
ATOM 2058 O O . GLY A 1 265 ? 2.000 -6.294 26.704 1.00 85.19 265 GLY A O 1
ATOM 2059 N N . TYR A 1 266 ? 0.243 -7.047 25.521 1.00 89.31 266 TYR A N 1
ATOM 2060 C CA . TYR A 1 266 ? 0.023 -5.809 24.785 1.00 89.31 266 TYR A CA 1
ATOM 2061 C C . TYR A 1 266 ? -1.062 -4.955 25.444 1.00 89.31 266 TYR A C 1
ATOM 2063 O O . TYR A 1 266 ? -1.996 -5.460 26.069 1.00 89.31 266 TYR A O 1
ATOM 2071 N N . LYS A 1 267 ? -0.929 -3.633 25.324 1.00 93.06 267 LYS A N 1
ATOM 2072 C CA . LYS A 1 267 ? -1.893 -2.683 25.885 1.00 93.06 267 LYS A CA 1
ATOM 2073 C C . LYS A 1 267 ? -2.967 -2.365 24.858 1.00 93.06 267 LYS A C 1
ATOM 2075 O O . LYS A 1 267 ? -2.648 -1.955 23.748 1.00 93.06 267 LYS A O 1
ATOM 2080 N N . ALA A 1 268 ? -4.230 -2.510 25.253 1.00 94.75 268 ALA A N 1
ATOM 2081 C CA . ALA A 1 268 ? -5.363 -2.030 24.470 1.00 94.75 268 ALA A CA 1
ATOM 2082 C C . ALA A 1 268 ? -5.257 -0.518 24.203 1.00 94.75 268 ALA A C 1
ATOM 2084 O O . ALA A 1 268 ? -4.505 0.195 24.874 1.00 94.75 268 ALA A O 1
ATOM 2085 N N . ASN A 1 269 ? -6.022 -0.029 23.230 1.00 96.06 269 ASN A N 1
ATOM 2086 C CA . ASN A 1 269 ? -6.055 1.383 22.858 1.00 96.06 269 ASN A CA 1
ATOM 2087 C C . ASN A 1 269 ? -4.672 1.969 22.507 1.00 96.06 269 ASN A C 1
ATOM 2089 O O . ASN A 1 269 ? -4.361 3.120 22.826 1.00 96.06 269 ASN A O 1
ATOM 2093 N N . SER A 1 270 ? -3.820 1.149 21.890 1.00 96.44 270 SER A N 1
ATOM 2094 C CA . SER A 1 270 ? -2.429 1.496 21.602 1.00 96.44 270 SER A CA 1
ATOM 2095 C C . SER A 1 270 ? -2.029 1.118 20.177 1.00 96.44 270 SER A C 1
ATOM 2097 O O . SER A 1 270 ? -2.597 0.207 19.569 1.00 96.44 270 SER A O 1
ATOM 2099 N N . ILE A 1 271 ? -1.025 1.821 19.660 1.00 96.81 271 ILE A N 1
ATOM 2100 C CA . ILE A 1 271 ? -0.404 1.590 18.358 1.00 96.81 271 ILE A CA 1
ATOM 2101 C C . ILE A 1 271 ? 1.039 1.174 18.606 1.00 96.81 271 ILE A C 1
ATOM 2103 O O . ILE A 1 271 ? 1.812 1.927 19.190 1.00 96.81 271 ILE A O 1
ATOM 2107 N N . TYR A 1 272 ? 1.394 -0.022 18.168 1.00 94.81 272 TYR A N 1
ATOM 2108 C CA . TYR A 1 272 ? 2.750 -0.539 18.172 1.00 94.81 272 TYR A CA 1
ATOM 2109 C C . TYR A 1 272 ? 3.341 -0.273 16.794 1.00 94.81 272 TYR A C 1
ATOM 2111 O O . TYR A 1 272 ? 2.716 -0.603 15.788 1.00 94.81 272 TYR A O 1
ATOM 2119 N N . PHE A 1 273 ? 4.518 0.338 16.732 1.00 93.94 273 PHE A N 1
ATOM 2120 C CA . PHE A 1 273 ? 5.140 0.691 15.461 1.00 93.94 273 PHE A CA 1
ATOM 2121 C C . PHE A 1 273 ? 6.608 0.283 15.414 1.00 93.94 273 PHE A C 1
ATOM 2123 O O . PHE A 1 273 ? 7.284 0.261 16.448 1.00 93.94 273 PHE A O 1
ATOM 2130 N N . THR A 1 274 ? 7.086 -0.039 14.215 1.00 91.50 274 THR A N 1
ATOM 2131 C CA . THR A 1 274 ? 8.513 -0.192 13.928 1.00 91.50 274 THR A CA 1
ATOM 2132 C C . THR A 1 274 ? 9.009 0.902 12.993 1.00 91.50 274 THR A C 1
ATOM 2134 O O . THR A 1 274 ? 8.222 1.667 12.433 1.00 91.50 274 THR A O 1
ATOM 2137 N N . ASP A 1 275 ? 10.325 1.005 12.860 1.00 88.81 275 ASP A N 1
ATOM 2138 C CA . ASP A 1 275 ? 10.942 1.988 11.989 1.00 88.81 275 ASP A CA 1
ATOM 2139 C C . ASP A 1 275 ? 10.772 1.568 10.528 1.00 88.81 275 ASP A C 1
ATOM 2141 O O . ASP A 1 275 ? 11.198 0.487 10.120 1.00 88.81 275 ASP A O 1
ATOM 2145 N N . ASP A 1 276 ? 10.098 2.410 9.762 1.00 85.25 276 ASP A N 1
ATOM 2146 C CA . ASP A 1 276 ? 9.827 2.225 8.341 1.00 85.25 276 ASP A CA 1
ATOM 2147 C C . ASP A 1 276 ? 9.990 3.539 7.572 1.00 85.25 276 ASP A C 1
ATOM 2149 O O . ASP A 1 276 ? 9.433 3.703 6.484 1.00 85.25 276 ASP A O 1
ATOM 2153 N N . TYR A 1 277 ? 10.767 4.479 8.128 1.00 85.50 277 TYR A N 1
ATOM 2154 C CA . TYR A 1 277 ? 11.069 5.737 7.459 1.00 85.50 277 TYR A CA 1
ATOM 2155 C C . TYR A 1 277 ? 12.217 5.555 6.458 1.00 85.50 277 TYR A C 1
ATOM 2157 O O . TYR A 1 277 ? 13.309 6.101 6.615 1.00 85.50 277 TYR A O 1
ATOM 2165 N N . TRP A 1 278 ? 11.962 4.727 5.439 1.00 76.62 278 TRP A N 1
ATOM 2166 C CA . TRP A 1 278 ? 12.953 4.250 4.469 1.00 76.62 278 TRP A CA 1
ATOM 2167 C C . TRP A 1 278 ? 13.755 5.373 3.820 1.00 76.62 278 TRP A C 1
ATOM 2169 O O . TRP A 1 278 ? 14.970 5.250 3.723 1.00 76.62 278 TRP A O 1
ATOM 2179 N N . ASP A 1 279 ? 13.099 6.485 3.472 1.00 71.38 279 ASP A N 1
ATOM 2180 C CA . ASP A 1 279 ? 13.754 7.641 2.853 1.00 71.38 279 ASP A CA 1
ATOM 2181 C C . ASP A 1 279 ? 14.945 8.137 3.692 1.00 71.38 279 ASP A C 1
ATOM 2183 O O . ASP A 1 279 ? 16.016 8.377 3.146 1.00 71.38 279 ASP A O 1
ATOM 2187 N N . ARG A 1 280 ? 14.806 8.211 5.025 1.00 75.75 280 ARG A N 1
ATOM 2188 C CA . ARG A 1 280 ? 15.899 8.609 5.930 1.00 75.75 280 ARG A CA 1
ATOM 2189 C C . ARG A 1 280 ? 16.864 7.476 6.253 1.00 75.75 280 ARG A C 1
ATOM 2191 O O . ARG A 1 280 ? 18.055 7.723 6.428 1.00 75.75 280 ARG A O 1
ATOM 2198 N N . ILE A 1 281 ? 16.371 6.242 6.350 1.00 76.44 281 ILE A N 1
ATOM 2199 C CA . ILE A 1 281 ? 17.218 5.067 6.602 1.00 76.44 281 ILE A CA 1
ATOM 2200 C C . ILE A 1 281 ? 18.211 4.871 5.445 1.00 76.44 281 ILE A C 1
ATOM 2202 O O . ILE A 1 281 ? 19.369 4.538 5.693 1.00 76.44 281 ILE A O 1
ATOM 2206 N N . ASP A 1 282 ? 17.793 5.100 4.201 1.00 74.81 282 ASP A N 1
ATOM 2207 C CA . ASP A 1 282 ? 18.590 4.829 2.999 1.00 74.81 282 ASP A CA 1
ATOM 2208 C C . ASP A 1 282 ? 19.560 5.966 2.619 1.00 74.81 282 ASP A C 1
ATOM 2210 O O . ASP A 1 282 ? 20.440 5.759 1.784 1.00 74.81 282 ASP A O 1
ATOM 2214 N N . GLU A 1 283 ? 19.480 7.142 3.253 1.00 71.12 283 GLU A N 1
ATOM 2215 C CA . GLU A 1 283 ? 20.359 8.306 3.007 1.00 71.12 283 GLU A CA 1
ATOM 2216 C C . GLU A 1 283 ? 21.833 8.119 3.484 1.00 71.12 283 GLU A C 1
ATOM 2218 O O . GLU A 1 283 ? 22.567 9.090 3.656 1.00 71.12 283 GLU A O 1
ATOM 2223 N N . ASP A 1 284 ? 22.308 6.879 3.671 1.00 61.41 284 ASP A N 1
ATOM 2224 C CA . ASP A 1 284 ? 23.671 6.528 4.130 1.00 61.41 284 ASP A CA 1
ATOM 2225 C C . ASP A 1 284 ? 24.087 7.193 5.470 1.00 61.41 284 ASP A C 1
ATOM 2227 O O . ASP A 1 284 ? 25.264 7.453 5.741 1.00 61.41 284 ASP A O 1
ATOM 2231 N N . TYR A 1 285 ? 23.124 7.426 6.370 1.00 64.75 285 TYR A N 1
ATOM 2232 C CA . TYR A 1 285 ? 23.386 7.869 7.744 1.00 64.75 285 TYR A CA 1
ATOM 2233 C C . TYR A 1 285 ? 23.757 6.701 8.674 1.00 64.75 285 TYR A C 1
ATOM 2235 O O . TYR A 1 285 ? 23.274 5.580 8.533 1.00 64.75 285 TYR A O 1
ATOM 2243 N N . MET A 1 286 ? 24.569 6.977 9.705 1.00 75.44 286 MET A N 1
ATOM 2244 C CA . MET A 1 286 ? 24.906 6.006 10.768 1.00 75.44 286 MET A CA 1
ATOM 2245 C C . MET A 1 286 ? 23.715 5.668 11.691 1.00 75.44 286 MET A C 1
ATOM 2247 O O . MET A 1 286 ? 23.854 4.825 12.575 1.00 75.44 286 MET A O 1
ATOM 2251 N N . TYR A 1 287 ? 22.565 6.320 11.494 1.00 81.38 287 TYR A N 1
ATOM 2252 C CA . TYR A 1 287 ? 21.339 6.183 12.277 1.00 81.38 287 TYR A CA 1
ATOM 2253 C C . TYR A 1 287 ? 20.215 5.608 11.413 1.00 81.38 287 TYR A C 1
ATOM 2255 O O . TYR A 1 287 ? 20.008 6.061 10.291 1.00 81.38 287 TYR A O 1
ATOM 2263 N N . GLY A 1 288 ? 19.466 4.646 11.947 1.00 84.69 288 GLY A N 1
ATOM 2264 C CA . GLY A 1 288 ? 18.261 4.123 11.306 1.00 84.69 288 GLY A CA 1
ATOM 2265 C C . GLY A 1 288 ? 17.833 2.777 11.881 1.00 84.69 288 GLY A C 1
ATOM 2266 O O . GLY A 1 288 ? 18.650 2.053 12.447 1.00 84.69 288 GLY A O 1
ATOM 2267 N N . GLY A 1 289 ? 16.548 2.445 11.769 1.00 83.31 289 GLY A N 1
ATOM 2268 C CA . GLY A 1 289 ? 15.993 1.194 12.294 1.00 83.31 289 GLY A CA 1
ATOM 2269 C C . GLY A 1 289 ? 15.691 1.214 13.799 1.00 83.31 289 GLY A C 1
ATOM 2270 O O . GLY A 1 289 ? 15.409 0.165 14.378 1.00 83.31 289 GLY A O 1
ATOM 2271 N N . HIS A 1 290 ? 15.748 2.386 14.438 1.00 84.94 290 HIS A N 1
ATOM 2272 C CA . HIS A 1 290 ? 15.595 2.556 15.888 1.00 84.94 290 HIS A CA 1
ATOM 2273 C C . HIS A 1 290 ? 14.246 3.139 16.306 1.00 84.94 290 HIS A C 1
ATOM 2275 O O . HIS A 1 290 ? 13.896 3.043 17.483 1.00 84.94 290 HIS A O 1
ATOM 2281 N N . ASP A 1 291 ? 13.502 3.764 15.391 1.00 89.12 291 ASP A N 1
ATOM 2282 C CA . ASP A 1 291 ? 12.246 4.437 15.720 1.00 89.12 291 ASP A CA 1
ATOM 2283 C C . ASP A 1 291 ? 11.099 3.433 15.900 1.00 89.12 291 ASP A C 1
ATOM 2285 O O . ASP A 1 291 ? 10.289 3.190 15.002 1.00 89.12 291 ASP A O 1
ATOM 2289 N N . MET A 1 292 ? 11.062 2.817 17.082 1.00 90.75 292 MET A N 1
ATOM 2290 C CA . MET A 1 292 ? 10.143 1.741 17.430 1.00 90.75 292 MET A CA 1
ATOM 2291 C C . MET A 1 292 ? 9.585 1.910 18.834 1.00 90.75 292 MET A C 1
ATOM 2293 O O . MET A 1 292 ? 10.318 2.005 19.825 1.00 90.75 292 MET A O 1
ATOM 2297 N N . GLY A 1 293 ? 8.271 1.807 18.960 1.00 92.38 293 GLY A N 1
ATOM 2298 C CA . GLY A 1 293 ? 7.646 1.994 20.253 1.00 92.38 293 GLY A CA 1
ATOM 2299 C C . GLY A 1 293 ? 6.166 1.688 20.282 1.00 92.38 293 GLY A C 1
ATOM 2300 O O . GLY A 1 293 ? 5.586 1.077 19.383 1.00 92.38 293 GLY A O 1
ATOM 2301 N N . VAL A 1 294 ? 5.557 2.136 21.373 1.00 94.75 294 VAL A N 1
ATOM 2302 C CA . VAL A 1 294 ? 4.121 2.093 21.600 1.00 94.75 294 VAL A CA 1
ATOM 2303 C C . VAL A 1 294 ? 3.590 3.504 21.805 1.00 94.75 294 VAL A C 1
ATOM 2305 O O . VAL A 1 294 ? 4.068 4.253 22.655 1.00 94.75 294 VAL A O 1
ATOM 2308 N N . PHE A 1 295 ? 2.568 3.862 21.043 1.00 95.69 295 PHE A N 1
ATOM 2309 C CA . PHE A 1 295 ? 1.783 5.069 21.233 1.00 95.69 295 PHE A CA 1
ATOM 2310 C C . PHE A 1 295 ? 0.462 4.726 21.922 1.00 95.69 295 PHE A C 1
ATOM 2312 O O . PHE A 1 295 ? -0.282 3.865 21.458 1.00 95.69 295 PHE A O 1
ATOM 2319 N N . SER A 1 296 ? 0.168 5.404 23.030 1.00 94.50 296 SER A N 1
ATOM 2320 C CA . SER A 1 296 ? -1.100 5.276 23.758 1.00 94.50 296 SER A CA 1
ATOM 2321 C C . SER A 1 296 ? -2.073 6.341 23.262 1.00 94.50 296 SER A C 1
ATOM 2323 O O . SER A 1 296 ? -1.795 7.528 23.428 1.00 94.50 296 SER A O 1
ATOM 2325 N N . LEU A 1 297 ? -3.234 5.957 22.712 1.00 93.44 297 LEU A N 1
ATOM 2326 C CA . LEU A 1 297 ? -4.277 6.940 22.366 1.00 93.44 297 LEU A CA 1
ATOM 2327 C C . LEU A 1 297 ? -4.896 7.582 23.614 1.00 93.44 297 LEU A C 1
ATOM 2329 O O . LEU A 1 297 ? -5.476 8.659 23.523 1.00 93.44 297 LEU A O 1
ATOM 2333 N N . GLN A 1 298 ? -4.790 6.923 24.771 1.00 91.25 298 GLN A N 1
ATOM 2334 C CA . GLN A 1 298 ? -5.313 7.444 26.030 1.00 91.25 298 GLN A CA 1
ATOM 2335 C C . GLN A 1 298 ? -4.476 8.615 26.552 1.00 91.25 298 GLN A C 1
ATOM 2337 O O . GLN A 1 298 ? -5.038 9.617 26.990 1.00 91.25 298 GLN A O 1
ATOM 2342 N N . ASP A 1 299 ? -3.151 8.489 26.480 1.00 89.56 299 ASP A N 1
ATOM 2343 C CA . ASP A 1 299 ? -2.220 9.486 27.020 1.00 89.56 299 ASP A CA 1
ATOM 2344 C C . ASP A 1 299 ? -1.709 10.452 25.940 1.00 89.56 299 ASP A C 1
ATOM 2346 O O . ASP A 1 299 ? -1.218 11.531 26.255 1.00 89.56 299 ASP A O 1
ATOM 2350 N N . GLY A 1 300 ? -1.803 10.066 24.663 1.00 89.81 300 GLY A N 1
ATOM 2351 C CA . GLY A 1 300 ? -1.258 10.822 23.535 1.00 89.81 300 GLY A CA 1
ATOM 2352 C C . GLY A 1 300 ? 0.271 10.819 23.467 1.00 89.81 300 GLY A C 1
ATOM 2353 O O . GLY A 1 300 ? 0.842 11.676 22.797 1.00 89.81 300 GLY A O 1
ATOM 2354 N N . CYS A 1 301 ? 0.930 9.878 24.150 1.00 89.25 301 CYS A N 1
ATOM 2355 C CA . CYS A 1 301 ? 2.386 9.819 24.275 1.00 89.25 301 CYS A CA 1
ATOM 2356 C C . CYS A 1 301 ? 2.974 8.581 23.593 1.00 89.25 301 CYS A C 1
ATOM 2358 O O . CYS A 1 301 ? 2.431 7.475 23.699 1.00 89.25 301 CYS A O 1
ATOM 2360 N N . VAL A 1 302 ? 4.133 8.770 22.961 1.00 91.06 302 VAL A N 1
ATOM 2361 C CA . VAL A 1 302 ? 4.988 7.701 22.434 1.00 91.06 302 VAL A CA 1
ATOM 2362 C C . VAL A 1 302 ? 5.939 7.221 23.533 1.00 91.06 302 VAL A C 1
ATOM 2364 O O . VAL A 1 302 ? 6.558 8.025 24.225 1.00 91.06 302 VAL A O 1
ATOM 2367 N N . LYS A 1 303 ? 6.070 5.903 23.693 1.00 91.06 303 LYS A N 1
ATOM 2368 C CA . LYS A 1 303 ? 7.087 5.255 24.531 1.00 91.06 303 LYS A CA 1
ATOM 2369 C C . LYS A 1 303 ? 7.944 4.351 23.660 1.00 91.06 303 LYS A C 1
ATOM 2371 O O . LYS A 1 303 ? 7.425 3.411 23.066 1.00 91.06 303 LYS A O 1
ATOM 2376 N N . GLN A 1 304 ? 9.238 4.632 23.602 1.00 87.00 304 GLN A N 1
ATOM 2377 C CA . GLN A 1 304 ? 10.192 3.865 22.802 1.00 87.00 304 GLN A CA 1
ATOM 2378 C C . GLN A 1 304 ? 10.479 2.508 23.465 1.00 87.00 304 GLN A C 1
ATOM 2380 O O . GLN A 1 304 ? 10.526 2.417 24.695 1.00 87.00 304 GLN A O 1
ATOM 2385 N N . PHE A 1 305 ? 10.648 1.444 22.673 1.00 78.44 305 PHE A N 1
ATOM 2386 C CA . PHE A 1 305 ? 10.965 0.114 23.218 1.00 78.44 305 PHE A CA 1
ATOM 2387 C C . PHE A 1 305 ? 12.417 -0.023 23.660 1.00 78.44 305 PHE A C 1
ATOM 2389 O O . PHE A 1 305 ? 12.717 -0.882 24.490 1.00 78.44 305 PHE A O 1
ATOM 2396 N N . CYS A 1 306 ? 13.315 0.792 23.112 1.00 63.53 306 CYS A N 1
ATOM 2397 C CA . CYS A 1 306 ? 14.738 0.657 23.354 1.00 63.53 306 CYS A CA 1
ATOM 2398 C C . CYS A 1 306 ? 15.506 1.957 23.097 1.00 63.53 306 CYS A C 1
ATOM 2400 O O . CYS A 1 306 ? 15.404 2.538 22.022 1.00 63.53 306 CYS A O 1
ATOM 2402 N N . GLU A 1 307 ? 16.370 2.332 24.039 1.00 60.03 307 GLU A N 1
ATOM 2403 C CA . GLU A 1 307 ? 17.523 3.216 23.810 1.00 60.03 307 GLU A CA 1
ATOM 2404 C C . GLU A 1 307 ? 18.696 2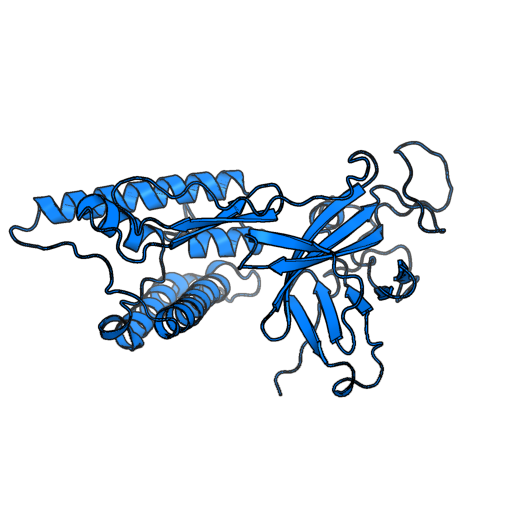.377 23.268 1.00 60.03 307 GLU A C 1
ATOM 2406 O O . GLU A 1 307 ? 19.780 2.323 23.848 1.00 60.03 307 GLU A O 1
ATOM 2411 N N . ILE A 1 308 ? 18.464 1.601 22.203 1.00 52.88 308 ILE A N 1
ATOM 2412 C CA . ILE A 1 308 ? 19.549 0.831 21.581 1.00 52.88 308 ILE A CA 1
ATOM 2413 C C . ILE A 1 308 ? 20.496 1.834 20.917 1.00 52.88 308 ILE A C 1
ATOM 2415 O O . ILE A 1 308 ? 20.039 2.785 20.289 1.00 52.88 308 ILE A O 1
ATOM 2419 N N . GLY A 1 309 ? 21.801 1.633 21.125 1.00 57.56 309 GLY A N 1
ATOM 2420 C CA . GLY A 1 309 ? 22.861 2.591 20.809 1.00 57.56 309 GLY A CA 1
ATOM 2421 C C . GLY A 1 309 ? 22.885 3.108 19.368 1.00 57.56 309 GLY A C 1
ATOM 2422 O O . GLY A 1 309 ? 22.186 2.616 18.496 1.00 57.56 309 GLY A O 1
ATOM 2423 N N . LEU A 1 310 ? 23.767 4.081 19.126 1.00 61.97 310 LEU A N 1
ATOM 2424 C CA . LEU A 1 310 ? 23.902 4.871 17.889 1.00 61.97 310 LEU A CA 1
ATOM 2425 C C . LEU A 1 310 ? 24.205 4.079 16.595 1.00 61.97 310 LEU A C 1
ATOM 2427 O O . LEU A 1 310 ? 24.507 4.696 15.579 1.00 61.97 310 LEU A O 1
ATOM 2431 N N . GLN A 1 311 ? 24.218 2.745 16.620 1.00 73.31 311 GLN A N 1
ATOM 2432 C CA . GLN A 1 311 ? 24.515 1.926 15.447 1.00 73.31 311 GLN A CA 1
ATOM 2433 C C . GLN A 1 311 ? 23.239 1.533 14.717 1.00 73.31 311 GLN A C 1
ATOM 2435 O O . GLN A 1 311 ? 22.459 0.749 15.253 1.00 73.31 311 GLN A O 1
ATOM 2440 N N . LYS A 1 312 ? 23.113 1.998 13.472 1.00 82.88 312 LYS A N 1
ATOM 2441 C CA . LYS A 1 312 ? 22.068 1.612 12.520 1.00 82.88 312 LYS A CA 1
ATOM 2442 C C . LYS A 1 312 ? 21.705 0.122 12.594 1.00 82.88 312 LYS A C 1
ATOM 2444 O O . LYS A 1 312 ? 22.576 -0.749 12.521 1.00 82.88 312 LYS A O 1
ATOM 2449 N N . ILE A 1 313 ? 20.410 -0.167 12.692 1.00 82.81 313 ILE A N 1
ATOM 2450 C CA . ILE A 1 313 ? 19.853 -1.521 12.645 1.00 82.81 313 ILE A CA 1
ATOM 2451 C C . ILE A 1 313 ? 19.457 -1.831 11.199 1.00 82.81 313 ILE A C 1
ATOM 2453 O O . ILE A 1 313 ? 18.483 -1.285 10.684 1.00 82.81 313 ILE A O 1
ATOM 2457 N N . GLU A 1 314 ? 20.194 -2.742 10.559 1.00 75.81 314 GLU A N 1
ATOM 2458 C CA . GLU A 1 314 ? 19.897 -3.222 9.206 1.00 75.81 314 GLU A CA 1
ATOM 2459 C C . GLU A 1 314 ? 19.761 -4.755 9.149 1.00 75.81 314 GLU A C 1
ATOM 2461 O O . GLU A 1 314 ? 20.675 -5.473 9.572 1.00 75.81 314 GLU A O 1
ATOM 2466 N N . PRO A 1 315 ? 18.659 -5.289 8.584 1.00 74.31 315 PRO A N 1
ATOM 2467 C CA . PRO A 1 315 ? 17.467 -4.565 8.123 1.00 74.31 315 PRO A CA 1
ATOM 2468 C C . PRO A 1 315 ? 16.657 -3.995 9.306 1.00 74.31 315 PRO A C 1
ATOM 2470 O O . PRO A 1 315 ? 16.744 -4.549 10.408 1.00 74.31 315 PRO A O 1
ATOM 2473 N N . PRO A 1 316 ? 15.850 -2.935 9.104 1.00 77.69 316 PRO A N 1
ATOM 2474 C CA . PRO A 1 316 ? 15.039 -2.395 10.181 1.00 77.69 316 PRO A CA 1
ATOM 2475 C C . PRO A 1 316 ? 13.993 -3.424 10.645 1.00 77.69 316 PRO A C 1
ATOM 2477 O O . PRO A 1 316 ? 13.584 -4.302 9.870 1.00 77.69 316 PRO A O 1
ATOM 2480 N N . PRO A 1 317 ? 13.557 -3.361 11.913 1.00 80.50 317 PRO A N 1
ATOM 2481 C CA . PRO A 1 317 ? 12.679 -4.384 12.466 1.00 80.50 317 PRO A CA 1
ATOM 2482 C C . PRO A 1 317 ? 11.295 -4.399 11.814 1.00 80.50 317 PRO A C 1
ATOM 2484 O O . PRO A 1 317 ? 10.697 -3.364 11.522 1.00 80.50 317 PRO A O 1
ATOM 2487 N N . PHE A 1 318 ? 10.760 -5.601 11.628 1.00 80.31 318 PHE A N 1
ATOM 2488 C CA . PHE A 1 318 ? 9.452 -5.839 11.028 1.00 80.31 318 PHE A CA 1
ATOM 2489 C C . PHE A 1 318 ? 8.599 -6.730 11.928 1.00 80.31 318 PHE A C 1
ATOM 2491 O O . PHE A 1 318 ? 9.112 -7.484 12.761 1.00 80.31 318 PHE A O 1
ATOM 2498 N N . TRP A 1 319 ? 7.281 -6.671 11.747 1.00 82.00 319 TRP A N 1
ATOM 2499 C CA . TRP A 1 319 ? 6.365 -7.513 12.507 1.00 82.00 319 TRP A CA 1
ATOM 2500 C C . TRP A 1 319 ? 6.363 -8.940 11.967 1.00 82.00 319 TRP A C 1
ATOM 2502 O O . TRP A 1 319 ? 6.111 -9.159 10.782 1.00 82.00 319 TRP A O 1
ATOM 2512 N N . VAL A 1 320 ? 6.599 -9.913 12.846 1.00 73.81 320 VAL A N 1
ATOM 2513 C CA . VAL A 1 320 ? 6.375 -11.332 12.556 1.00 73.81 320 VAL A CA 1
ATOM 2514 C C . VAL A 1 320 ? 5.024 -11.711 13.137 1.00 73.81 320 VAL A C 1
ATOM 2516 O O . VAL A 1 320 ? 4.857 -11.742 14.355 1.00 73.81 320 VAL A O 1
ATOM 2519 N N . PHE A 1 321 ? 4.063 -11.996 12.266 1.00 62.69 321 PHE A N 1
ATOM 2520 C CA . PHE A 1 321 ? 2.790 -12.573 12.665 1.00 62.69 321 PHE A CA 1
ATOM 2521 C C . PHE A 1 321 ? 2.868 -14.087 12.433 1.00 62.69 321 PHE A C 1
ATOM 2523 O O . PHE A 1 321 ? 3.083 -14.499 11.293 1.00 62.69 321 PHE A O 1
ATOM 2530 N N . PRO A 1 322 ? 2.789 -14.934 13.473 1.00 45.31 322 PRO A N 1
ATOM 2531 C CA . PRO A 1 322 ? 2.599 -16.358 13.246 1.00 45.31 322 PRO A CA 1
ATOM 2532 C C . PRO A 1 322 ? 1.220 -16.560 12.607 1.00 45.31 322 PRO A C 1
ATOM 2534 O O . PRO A 1 322 ? 0.265 -15.910 13.020 1.00 45.31 322 PRO A O 1
ATOM 2537 N N . ASP A 1 323 ? 1.118 -17.438 11.614 1.00 41.12 323 ASP A N 1
ATOM 2538 C CA . ASP A 1 323 ? -0.162 -17.916 11.088 1.00 41.12 323 ASP A CA 1
ATOM 2539 C C . ASP A 1 323 ? -0.669 -19.027 12.024 1.00 41.12 323 ASP A C 1
ATOM 2541 O O . ASP A 1 323 ? 0.010 -20.042 12.201 1.00 41.12 323 ASP A O 1
ATOM 2545 N N . TRP A 1 324 ? -1.820 -18.837 12.667 1.00 43.34 324 TRP A N 1
ATOM 2546 C CA . TRP A 1 324 ? -2.484 -19.821 13.529 1.00 43.34 324 TRP A CA 1
ATOM 2547 C C . TRP A 1 324 ? -3.976 -19.824 13.230 1.00 43.34 324 TRP A C 1
ATOM 2549 O O . TRP A 1 324 ? -4.560 -18.724 13.110 1.00 43.34 324 TRP A O 1
#